Protein AF-A0A261FN75-F1 (afdb_monomer)

Nearest PDB structures (foldseek):
  2vk7-assembly2_B  TM=4.035E-01  e=9.364E+00  Clostridium perfringens

Foldseek 3Di:
DFDWDDPDPPDDTDTQGAQEFLQRDPDPQRVDQQSGQAAGEDKDWDWDDDPNWIKTWIWDAFPLAPPHTDIFMDTWPWDQDPVVRDIHTDHDQFALCGPVLAAAALFWKDWLVSQSGWAAQSGHYYSPDDPSCVVCVQGKGKDWPDDDDDVVVPDDPIFIWIWRAFAFIKGKHDWHFFDWDDDDPPPDDGQPSDKDWFKFKKAAHPPDQWWWFWWFKALDQVSPHTDWIWTDTHRHRDIDMTTTDDDDPDPPPPPPDDDDDDDDDDDDDDDDDDDDDDDDDDDDDDDDDDDDDPPPPPDPDSVVSNVRITMMMITTHTDHTMMTTMTGIRNDD

Structure (mmCIF, N/CA/C/O backbone):
data_AF-A0A261FN75-F1
#
_entry.id   AF-A0A261FN75-F1
#
loop_
_atom_site.group_PDB
_atom_site.id
_atom_site.type_symbol
_atom_site.label_atom_id
_atom_site.label_alt_id
_atom_site.label_comp_id
_atom_site.label_asym_id
_atom_site.label_entity_id
_atom_site.label_seq_id
_atom_site.pdbx_PDB_ins_code
_atom_site.Cartn_x
_atom_site.Cartn_y
_atom_site.Cartn_z
_atom_site.occupancy
_atom_site.B_iso_or_equiv
_atom_site.auth_seq_id
_atom_site.auth_comp_id
_atom_site.auth_asym_id
_atom_site.auth_atom_id
_atom_site.pdbx_PDB_model_num
ATOM 1 N N . MET A 1 1 ? -2.957 8.672 13.331 1.00 93.75 1 MET A N 1
ATOM 2 C CA . MET A 1 1 ? -4.307 8.996 13.848 1.00 93.75 1 MET A CA 1
ATOM 3 C C . MET A 1 1 ? -4.493 8.294 15.180 1.00 93.75 1 MET A C 1
ATOM 5 O O . MET A 1 1 ? -4.241 7.097 15.251 1.00 93.75 1 MET A O 1
ATOM 9 N N . CYS A 1 2 ? -4.895 9.022 16.220 1.00 95.69 2 CYS A N 1
ATOM 10 C CA . CYS A 1 2 ? -5.024 8.510 17.588 1.00 95.69 2 CYS A CA 1
ATOM 11 C C . CYS A 1 2 ? -6.446 8.721 18.115 1.00 95.69 2 CYS A C 1
ATOM 13 O O . CYS A 1 2 ? -7.212 9.468 17.506 1.00 95.69 2 CYS A O 1
ATOM 15 N N . TYR A 1 3 ? -6.777 8.096 19.244 1.00 95.94 3 TYR A N 1
ATOM 16 C CA . TYR A 1 3 ? -8.062 8.279 19.915 1.00 95.94 3 TYR A CA 1
ATOM 17 C C . TYR A 1 3 ? -7.899 8.639 21.392 1.00 95.94 3 TYR A C 1
ATOM 19 O O . TYR A 1 3 ? -6.871 8.371 22.021 1.00 95.94 3 TYR A O 1
ATOM 27 N N . ALA A 1 4 ? -8.941 9.260 21.931 1.00 95.50 4 ALA A N 1
ATOM 28 C CA . ALA A 1 4 ? -9.114 9.514 23.348 1.00 95.50 4 ALA A CA 1
ATOM 29 C C . ALA A 1 4 ? -10.566 9.220 23.734 1.00 95.50 4 ALA A C 1
ATOM 31 O O . ALA A 1 4 ? -11.465 9.311 22.897 1.00 95.50 4 ALA A O 1
ATOM 32 N N . VAL A 1 5 ? -10.776 8.859 24.993 1.00 95.19 5 VAL A N 1
ATOM 33 C CA . VAL A 1 5 ? -12.068 8.447 25.554 1.00 95.19 5 VAL A CA 1
ATOM 34 C C . VAL A 1 5 ? -12.477 9.401 26.671 1.00 95.19 5 VAL A C 1
ATOM 36 O O . VAL A 1 5 ? -11.620 9.913 27.392 1.00 95.19 5 VAL A O 1
ATOM 39 N N . SER A 1 6 ? -13.775 9.677 26.770 1.00 94.81 6 SER A N 1
ATOM 40 C CA . SER A 1 6 ? -14.387 10.468 27.838 1.00 94.81 6 SER A CA 1
ATOM 41 C C . SER A 1 6 ? -15.865 10.102 27.971 1.00 94.81 6 SER A C 1
ATOM 43 O O . SER A 1 6 ? -16.511 9.747 26.983 1.00 94.81 6 SER A O 1
ATOM 45 N N . ASP A 1 7 ? -16.403 10.226 29.181 1.00 94.00 7 ASP A N 1
ATOM 46 C CA . ASP A 1 7 ? -17.838 10.178 29.474 1.00 94.00 7 ASP A CA 1
ATOM 47 C C . ASP A 1 7 ? -18.551 11.501 29.120 1.00 94.00 7 ASP A C 1
ATOM 49 O O . ASP A 1 7 ? -19.783 11.567 29.083 1.00 94.00 7 ASP A O 1
ATOM 53 N N . ARG A 1 8 ? -17.784 12.562 28.832 1.00 95.81 8 ARG A N 1
ATOM 54 C CA . ARG A 1 8 ? -18.266 13.888 28.429 1.00 95.81 8 ARG A CA 1
ATOM 55 C C . ARG A 1 8 ? -17.768 14.265 27.029 1.00 95.81 8 ARG A C 1
ATOM 57 O O . ARG A 1 8 ? -16.605 14.053 26.702 1.00 95.81 8 ARG A O 1
ATOM 64 N N . PRO A 1 9 ? -18.595 14.926 26.201 1.00 95.69 9 PRO A N 1
ATOM 65 C CA . PRO A 1 9 ? -18.214 15.276 24.831 1.00 95.69 9 PRO A CA 1
ATOM 66 C C . PRO A 1 9 ? -17.178 16.412 24.722 1.00 95.69 9 PRO A C 1
ATOM 68 O O . PRO A 1 9 ? -16.681 16.662 23.626 1.00 95.69 9 PRO A O 1
ATOM 71 N N . THR A 1 10 ? -16.873 17.133 25.807 1.00 97.50 10 THR A N 1
ATOM 72 C CA . THR A 1 10 ? -16.088 18.385 25.760 1.00 97.50 10 THR A CA 1
ATOM 73 C C . THR A 1 10 ? -14.919 18.454 26.740 1.00 97.50 10 THR A C 1
ATOM 75 O O . THR A 1 10 ? -14.150 19.408 26.683 1.00 97.50 10 THR A O 1
ATOM 78 N N . GLU A 1 11 ? -14.759 17.485 27.638 1.00 97.44 11 GLU A N 1
ATOM 79 C CA . GLU A 1 11 ? -13.730 17.507 28.685 1.00 97.44 11 GLU A CA 1
ATOM 80 C C . GLU A 1 11 ? -13.374 16.091 29.148 1.00 97.44 11 GLU A C 1
ATOM 82 O O . GLU A 1 11 ? -13.984 15.129 28.694 1.00 97.44 11 GLU A O 1
ATOM 87 N N . GLY A 1 12 ? -12.377 15.951 30.026 1.00 96.38 12 GLY A N 1
ATOM 88 C CA . GLY A 1 12 ? -12.060 14.668 30.670 1.00 96.38 12 GLY A CA 1
ATOM 89 C C . GLY A 1 12 ? -11.379 13.624 29.778 1.00 96.38 12 GLY A C 1
ATOM 90 O O . GLY A 1 12 ? -11.276 12.465 30.167 1.00 96.38 12 GLY A O 1
ATOM 91 N N . PHE A 1 13 ? -10.896 14.010 28.594 1.00 97.06 13 PHE A N 1
ATOM 92 C CA . PHE A 1 13 ? -10.315 13.070 27.638 1.00 97.06 13 PHE A CA 1
ATOM 93 C C . PHE A 1 13 ? -9.053 12.382 28.158 1.00 97.06 13 PHE A C 1
ATOM 95 O O . PHE A 1 13 ? -8.074 13.024 28.545 1.00 97.06 13 PHE A O 1
ATOM 102 N N . ARG A 1 14 ? -9.050 11.054 28.060 1.00 95.81 14 ARG A N 1
ATOM 103 C CA . ARG A 1 14 ? -7.902 10.193 28.337 1.00 95.81 14 ARG A CA 1
ATOM 104 C C . ARG A 1 14 ? -7.385 9.591 27.039 1.00 95.81 14 ARG A C 1
ATOM 106 O O . ARG A 1 14 ? -8.160 9.034 26.267 1.00 95.81 14 ARG A O 1
ATOM 113 N N . TYR A 1 15 ? -6.080 9.695 26.797 1.00 96.38 15 TYR A N 1
ATOM 114 C CA . TYR A 1 15 ? -5.453 9.112 25.609 1.00 96.38 15 TYR A CA 1
ATOM 115 C C . TYR A 1 15 ? -5.648 7.591 25.581 1.00 96.38 15 TYR A C 1
ATOM 117 O O . TYR A 1 15 ? -5.329 6.910 26.555 1.00 96.38 15 TYR A O 1
ATOM 125 N N . GLY A 1 16 ? -6.176 7.076 24.471 1.00 94.50 16 GLY A N 1
ATOM 126 C CA . GLY A 1 16 ? -6.460 5.654 24.284 1.00 94.50 16 GLY A CA 1
ATOM 127 C C . GLY A 1 16 ? -5.418 4.919 23.443 1.00 94.50 16 GLY A C 1
ATOM 128 O O . GLY A 1 16 ? -5.315 3.699 23.529 1.00 94.50 16 GLY A O 1
ATOM 129 N N . GLY A 1 17 ? -4.626 5.642 22.649 1.00 95.69 17 GLY A N 1
ATOM 130 C CA . GLY A 1 17 ? -3.615 5.050 21.778 1.00 95.69 17 GLY A CA 1
ATOM 131 C C . GLY A 1 17 ? -3.715 5.506 20.328 1.00 95.69 17 GLY A C 1
ATOM 132 O O . GLY A 1 17 ? -4.503 6.382 19.959 1.00 95.69 17 GLY A O 1
ATOM 133 N N . THR A 1 18 ? -2.888 4.885 19.496 1.00 96.81 18 THR A N 1
ATOM 134 C CA . THR A 1 18 ? -2.891 5.066 18.044 1.00 96.81 18 THR A CA 1
ATOM 135 C C . THR A 1 18 ? -3.913 4.119 17.424 1.00 96.81 18 THR A C 1
ATOM 137 O O . THR A 1 18 ? -3.908 2.935 17.728 1.00 96.81 18 THR A O 1
ATOM 140 N N . LEU A 1 19 ? -4.768 4.628 16.536 1.00 96.94 19 LEU A N 1
ATOM 141 C CA . LEU A 1 19 ? -5.662 3.795 15.726 1.00 96.94 19 LEU A CA 1
ATOM 142 C C . LEU A 1 19 ? -4.938 3.270 14.484 1.00 96.94 19 LEU A C 1
ATOM 144 O O . LEU A 1 19 ? -4.979 2.083 14.196 1.00 96.94 19 LEU A O 1
ATOM 148 N N . VAL A 1 20 ? -4.259 4.162 13.756 1.00 96.94 20 VAL A N 1
ATOM 149 C CA . VAL A 1 20 ? -3.515 3.828 12.532 1.00 96.94 20 VAL A CA 1
ATOM 150 C C . VAL A 1 20 ? -2.371 4.817 12.305 1.00 96.94 20 VAL A C 1
ATOM 152 O O . VAL A 1 20 ? -2.501 6.022 12.574 1.00 96.94 20 VAL A O 1
ATOM 155 N N . SER A 1 21 ? -1.263 4.314 11.770 1.00 96.75 21 SER A N 1
ATOM 156 C CA . SER A 1 21 ? -0.118 5.084 11.281 1.00 96.75 21 SER A CA 1
ATOM 157 C C . SER A 1 21 ? 0.168 4.654 9.844 1.00 96.75 21 SER A C 1
ATOM 159 O O . SER A 1 21 ? 0.321 3.466 9.607 1.00 96.75 21 SER A O 1
ATOM 161 N N . ILE A 1 22 ? 0.245 5.585 8.880 1.00 95.44 22 ILE A N 1
ATOM 162 C CA . ILE A 1 22 ? 0.447 5.236 7.451 1.00 95.44 22 ILE A CA 1
ATOM 163 C C . ILE A 1 22 ? 1.690 4.361 7.253 1.00 95.44 22 ILE A C 1
ATOM 165 O O . ILE A 1 22 ? 1.681 3.464 6.420 1.00 95.44 22 ILE A O 1
ATOM 169 N N . GLY A 1 23 ? 2.759 4.651 7.995 1.00 96.69 23 GLY A N 1
ATOM 170 C CA . GLY A 1 23 ? 4.016 3.913 7.919 1.00 96.69 23 GLY A CA 1
ATOM 171 C C . GLY A 1 23 ? 4.118 2.747 8.900 1.00 96.69 23 GLY A C 1
ATOM 172 O O . GLY A 1 23 ? 5.237 2.316 9.150 1.00 96.69 23 GLY A O 1
ATOM 173 N N . ASP A 1 24 ? 3.010 2.324 9.519 1.00 97.62 24 ASP A N 1
ATOM 174 C CA . ASP A 1 24 ? 2.958 1.325 10.599 1.00 97.62 24 ASP A CA 1
ATOM 175 C C . ASP A 1 24 ? 3.813 1.671 11.839 1.00 97.62 24 ASP A C 1
ATOM 177 O O . ASP A 1 24 ? 4.007 0.845 12.725 1.00 97.62 24 ASP A O 1
ATOM 181 N N . VAL A 1 25 ? 4.273 2.924 11.966 1.00 97.31 25 VAL A N 1
ATOM 182 C CA . VAL A 1 25 ? 5.112 3.379 13.089 1.00 97.31 25 VAL A CA 1
ATOM 183 C C . VAL A 1 25 ? 4.425 3.103 14.428 1.00 97.31 25 VAL A C 1
ATOM 185 O O . VAL A 1 25 ? 3.271 3.496 14.620 1.00 97.31 25 VAL A O 1
ATOM 188 N N . GLY A 1 26 ? 5.148 2.453 15.340 1.00 96.19 26 GLY A N 1
ATOM 189 C CA . GLY A 1 26 ? 4.654 1.984 16.637 1.00 96.19 26 GLY A CA 1
ATOM 190 C C . GLY A 1 26 ? 4.277 0.499 16.663 1.00 96.19 26 GLY A C 1
ATOM 191 O O . GLY A 1 26 ? 4.134 -0.061 17.748 1.00 96.19 26 GLY A O 1
ATOM 192 N N . LEU A 1 27 ? 4.160 -0.153 15.502 1.00 96.88 27 LEU A N 1
ATOM 193 C CA . LEU A 1 27 ? 4.013 -1.606 15.406 1.00 96.88 27 LEU A CA 1
ATOM 194 C C . LEU A 1 27 ? 5.379 -2.307 15.411 1.00 96.88 27 LEU A C 1
ATOM 196 O O . LEU A 1 27 ? 6.431 -1.688 15.227 1.00 96.88 27 LEU A O 1
ATOM 200 N N . ASN A 1 28 ? 5.361 -3.623 15.628 1.00 94.69 28 ASN A N 1
ATOM 201 C CA . ASN A 1 28 ? 6.571 -4.440 15.616 1.00 94.69 28 ASN A CA 1
ATOM 202 C C . ASN A 1 28 ? 7.311 -4.309 14.271 1.00 94.69 28 ASN A C 1
ATOM 204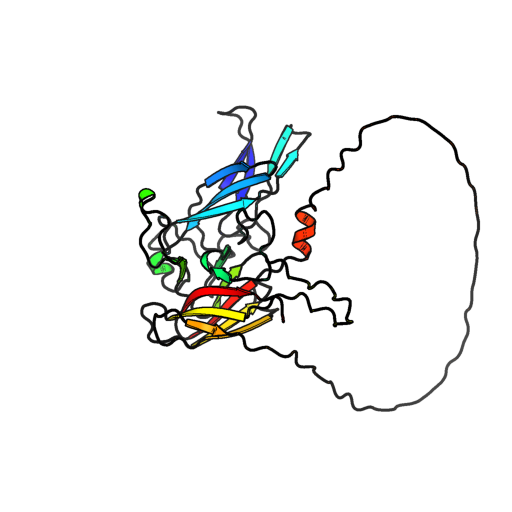 O O . ASN A 1 28 ? 6.684 -4.348 13.217 1.00 94.69 28 ASN A O 1
ATOM 208 N N . GLY A 1 29 ? 8.634 -4.140 14.309 1.00 93.31 29 GLY A N 1
ATOM 209 C CA . GLY A 1 29 ? 9.455 -3.873 13.119 1.00 93.31 29 GLY A CA 1
ATOM 210 C C . GLY A 1 29 ? 9.450 -2.415 12.631 1.00 93.31 29 GLY A C 1
ATOM 211 O O . GLY A 1 29 ? 10.253 -2.071 11.769 1.00 93.31 29 GLY A O 1
ATOM 212 N N . HIS A 1 30 ? 8.622 -1.541 13.215 1.00 96.75 30 HIS A N 1
ATOM 213 C CA . HIS A 1 30 ? 8.465 -0.140 12.806 1.00 96.75 30 HIS A CA 1
ATOM 214 C C . HIS A 1 30 ? 8.625 0.831 13.997 1.00 96.75 30 HIS A C 1
ATOM 216 O O . HIS A 1 30 ? 7.689 1.567 14.329 1.00 96.75 30 HIS A O 1
ATOM 222 N N . PRO A 1 31 ? 9.789 0.859 14.679 1.00 95.62 31 PRO A N 1
ATOM 223 C CA . PRO A 1 31 ? 9.979 1.672 15.886 1.00 95.62 31 PRO A CA 1
ATOM 224 C C . PRO A 1 31 ? 9.913 3.186 15.627 1.00 95.62 31 PRO A C 1
ATOM 226 O O . PRO A 1 31 ? 9.567 3.949 16.526 1.00 95.62 31 PRO A O 1
ATOM 229 N N . ASP A 1 32 ? 10.234 3.628 14.409 1.00 96.06 32 ASP A N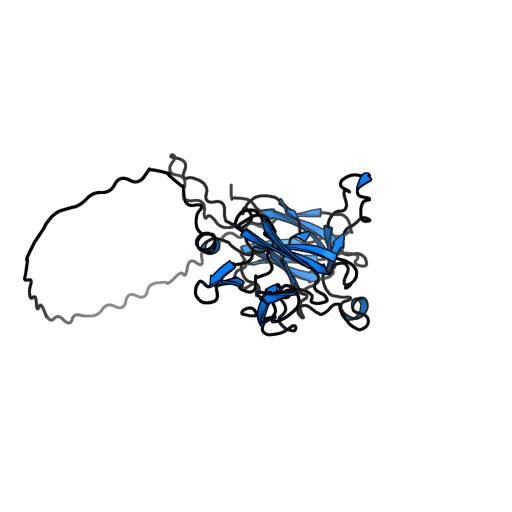 1
ATOM 230 C CA . ASP A 1 32 ? 10.258 5.035 14.012 1.00 96.06 32 ASP A CA 1
ATOM 231 C C . ASP A 1 32 ? 10.043 5.207 12.494 1.00 96.06 32 ASP A C 1
ATOM 233 O O . ASP A 1 32 ? 9.899 4.240 11.743 1.00 96.06 32 ASP A O 1
ATOM 237 N N . GLU A 1 33 ? 10.029 6.458 12.023 1.00 94.88 33 GLU A N 1
ATOM 238 C CA . GLU A 1 33 ? 9.806 6.782 10.607 1.00 94.88 33 GLU A CA 1
ATOM 239 C C . GLU A 1 33 ? 10.930 6.320 9.666 1.00 94.88 33 GLU A C 1
ATOM 241 O O . GLU A 1 33 ? 10.697 6.230 8.462 1.00 94.88 33 GLU A O 1
ATOM 246 N N . THR A 1 34 ? 12.129 6.011 10.172 1.00 94.62 34 THR A N 1
ATOM 247 C CA . THR A 1 34 ? 13.217 5.471 9.334 1.00 94.62 34 THR A CA 1
ATOM 248 C C . THR A 1 34 ? 12.985 4.005 8.968 1.00 94.62 34 THR A C 1
ATOM 250 O O . THR A 1 34 ? 13.508 3.532 7.962 1.00 94.62 34 THR A O 1
ATOM 253 N N . HIS A 1 35 ? 12.116 3.329 9.724 1.00 96.12 35 HIS A N 1
ATOM 254 C CA . HIS A 1 35 ? 11.674 1.956 9.498 1.00 96.12 35 HIS A CA 1
ATOM 255 C C . HIS A 1 35 ? 10.251 1.890 8.926 1.00 96.12 35 HIS A C 1
ATOM 257 O O . HIS A 1 35 ? 9.633 0.831 8.938 1.00 96.12 35 HIS A O 1
ATOM 263 N N . ALA A 1 36 ? 9.694 3.007 8.451 1.00 97.38 36 ALA A N 1
ATOM 264 C CA . ALA A 1 36 ? 8.307 3.058 8.004 1.00 97.38 36 ALA A CA 1
ATOM 265 C C . ALA A 1 36 ? 8.037 2.136 6.799 1.00 97.38 36 ALA A C 1
ATOM 267 O O . ALA A 1 36 ? 8.763 2.157 5.803 1.00 97.38 36 ALA A O 1
ATOM 268 N N . ALA A 1 37 ? 6.926 1.395 6.855 1.00 97.25 37 ALA A N 1
ATOM 269 C CA . ALA A 1 37 ? 6.478 0.512 5.771 1.00 97.25 37 ALA A CA 1
ATOM 270 C C . ALA A 1 37 ? 5.874 1.273 4.570 1.00 97.25 37 ALA A C 1
ATOM 272 O O . ALA A 1 37 ? 5.594 0.681 3.525 1.00 97.25 37 ALA A O 1
ATOM 273 N N . ASN A 1 38 ? 5.658 2.584 4.704 1.00 97.44 38 ASN A N 1
ATOM 274 C CA . ASN A 1 38 ? 5.101 3.450 3.670 1.00 97.44 38 ASN A CA 1
ATOM 275 C C . ASN A 1 38 ? 5.548 4.908 3.878 1.00 97.44 38 ASN A C 1
ATOM 277 O O . ASN A 1 38 ? 6.031 5.277 4.950 1.00 97.44 38 ASN A O 1
ATOM 281 N N . TYR A 1 39 ? 5.378 5.753 2.861 1.00 97.06 39 TYR A N 1
ATOM 282 C CA . TYR A 1 39 ? 5.712 7.176 2.945 1.00 97.06 39 TYR A CA 1
ATOM 283 C C . TYR A 1 39 ? 4.821 7.875 3.967 1.00 97.06 39 TYR A C 1
ATOM 285 O O . TYR A 1 39 ? 3.597 7.828 3.876 1.00 97.06 39 TYR A O 1
ATOM 293 N N . THR A 1 40 ? 5.448 8.530 4.942 1.00 95.56 40 THR A N 1
ATOM 294 C CA . THR A 1 40 ? 4.749 9.191 6.043 1.00 95.56 40 THR A CA 1
ATOM 295 C C . THR A 1 40 ? 4.374 10.626 5.684 1.00 95.56 40 THR A C 1
ATOM 297 O O . THR A 1 40 ? 4.873 11.232 4.732 1.00 95.56 40 THR A O 1
ATOM 300 N N . GLY A 1 41 ? 3.493 11.211 6.482 1.00 93.38 41 GLY A N 1
ATOM 301 C CA . GLY A 1 41 ? 3.088 12.604 6.368 1.00 93.38 41 GLY A CA 1
ATOM 302 C C . GLY A 1 41 ? 1.845 12.854 7.207 1.00 93.38 41 GLY A C 1
ATOM 303 O O . GLY A 1 41 ? 1.540 12.082 8.122 1.00 93.38 41 GLY A O 1
ATOM 304 N N . ASN A 1 42 ? 1.094 13.901 6.877 1.00 92.00 42 ASN A N 1
ATOM 305 C CA . ASN A 1 42 ? -0.190 14.148 7.524 1.00 92.00 42 ASN A CA 1
ATOM 306 C C . ASN A 1 42 ? -1.148 12.939 7.412 1.00 92.00 42 ASN A C 1
ATOM 308 O O . ASN A 1 42 ? -1.272 12.284 6.382 1.00 92.00 42 ASN A O 1
ATOM 312 N N . THR A 1 43 ? -1.852 12.636 8.496 1.00 91.12 43 THR A N 1
ATOM 313 C CA . THR A 1 43 ? -2.973 11.690 8.488 1.00 91.12 43 THR A CA 1
ATOM 314 C C . THR A 1 43 ? -4.220 12.440 8.902 1.00 91.12 43 THR A C 1
ATOM 316 O O . THR A 1 43 ? -4.222 13.109 9.932 1.00 91.12 43 THR A O 1
ATOM 319 N N . HIS A 1 44 ? -5.285 12.312 8.121 1.00 93.25 44 HIS A N 1
ATOM 320 C CA . HIS A 1 44 ? -6.608 12.804 8.476 1.00 93.25 44 HIS A CA 1
ATOM 321 C C . HIS A 1 44 ? -7.633 11.716 8.200 1.00 93.25 44 HIS A C 1
ATOM 323 O O . HIS A 1 44 ? -7.480 10.944 7.250 1.00 93.25 44 HIS A O 1
ATOM 329 N N . GLY A 1 45 ? -8.669 11.662 9.025 1.00 94.31 45 GLY A N 1
ATOM 330 C CA . GLY A 1 45 ? -9.599 10.557 9.012 1.00 94.31 45 GLY A CA 1
ATOM 331 C C . GLY A 1 45 ? -10.672 10.662 10.080 1.00 94.31 45 GLY A C 1
ATOM 332 O O . GLY A 1 45 ? -10.824 11.693 10.732 1.00 94.31 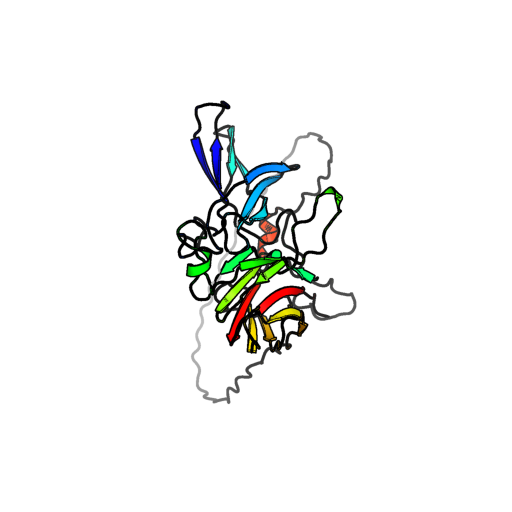45 GLY A O 1
ATOM 333 N N . GLY A 1 46 ? -11.399 9.570 10.243 1.00 95.19 46 GLY A N 1
ATOM 334 C CA . GLY A 1 46 ? -12.404 9.383 11.272 1.00 95.19 46 GLY A CA 1
ATOM 335 C C . GLY A 1 46 ? -12.566 7.906 11.593 1.00 95.19 46 GLY A C 1
ATOM 336 O O . GLY A 1 46 ? -11.943 7.042 10.976 1.00 95.19 46 GLY A O 1
ATOM 337 N N . MET A 1 47 ? -13.417 7.622 12.565 1.00 95.69 47 MET A N 1
ATOM 338 C CA . MET A 1 47 ? -13.770 6.266 12.956 1.00 95.69 47 MET A CA 1
ATOM 339 C C . MET A 1 47 ? -15.278 6.095 12.816 1.00 95.69 47 MET A C 1
ATOM 341 O O . MET A 1 47 ? -16.035 7.003 13.158 1.00 95.69 47 MET A O 1
ATOM 345 N N . LEU A 1 48 ? -15.711 4.944 12.313 1.00 95.69 48 LEU A N 1
ATOM 346 C CA . LEU A 1 48 ? -17.123 4.614 12.162 1.00 95.69 48 LEU A CA 1
ATOM 347 C C . LEU A 1 48 ? -17.353 3.151 12.532 1.00 95.69 48 LEU A C 1
ATOM 349 O O . LEU A 1 48 ? -16.565 2.283 12.160 1.00 95.69 48 LEU A O 1
ATOM 353 N N . ARG A 1 49 ? -18.453 2.876 13.234 1.00 95.12 49 ARG A N 1
ATOM 354 C CA . ARG A 1 49 ? -18.963 1.515 13.404 1.00 95.12 49 ARG A CA 1
ATOM 355 C C . ARG A 1 49 ? -19.888 1.181 12.234 1.00 95.12 49 ARG A C 1
ATOM 357 O O . ARG A 1 49 ? -20.847 1.910 11.991 1.00 95.12 49 ARG A O 1
ATOM 364 N N . ILE A 1 50 ? -19.598 0.096 11.523 1.00 93.81 50 ILE A N 1
ATOM 365 C CA . ILE A 1 50 ? -20.404 -0.426 10.415 1.00 93.81 50 ILE A CA 1
ATOM 366 C C . ILE A 1 50 ? -20.823 -1.845 10.797 1.00 93.81 50 ILE A C 1
ATOM 368 O O . ILE A 1 50 ? -19.983 -2.738 10.898 1.00 93.81 50 ILE A O 1
ATOM 372 N N . GLY A 1 51 ? -22.118 -2.042 11.053 1.00 92.38 51 GLY A N 1
ATOM 373 C CA . GLY A 1 51 ? -22.599 -3.269 11.692 1.00 92.38 51 GLY A CA 1
ATOM 374 C C . GLY A 1 51 ? -21.954 -3.444 13.069 1.00 92.38 51 GLY A C 1
ATOM 375 O O . GLY A 1 51 ? -22.009 -2.540 13.906 1.00 92.38 51 GLY A O 1
ATOM 376 N N . ASP A 1 52 ? -21.297 -4.579 13.285 1.00 91.06 52 ASP A N 1
ATOM 377 C CA . ASP A 1 52 ? -20.622 -4.894 14.549 1.00 91.06 52 ASP A CA 1
ATOM 378 C C . ASP A 1 52 ? -19.119 -4.603 14.554 1.00 91.06 52 ASP A C 1
ATOM 380 O O . ASP A 1 52 ? -18.474 -4.725 15.591 1.00 91.06 52 ASP A O 1
ATOM 384 N N . ALA A 1 53 ? -18.564 -4.153 13.427 1.00 93.81 53 ALA A N 1
ATOM 385 C CA . ALA A 1 53 ? -17.147 -3.842 13.299 1.00 93.81 53 ALA A CA 1
ATOM 386 C C . ALA A 1 53 ? -16.883 -2.331 13.354 1.00 93.81 53 ALA A C 1
ATOM 388 O O . ALA A 1 53 ? -17.653 -1.515 12.839 1.00 93.81 53 ALA A O 1
ATOM 389 N N . PHE A 1 54 ? -15.757 -1.953 13.957 1.00 96.88 54 PHE A N 1
ATOM 390 C CA . PHE A 1 54 ? -15.240 -0.588 13.928 1.00 96.88 54 PHE A CA 1
ATOM 391 C C . PHE A 1 54 ? -14.211 -0.446 12.811 1.00 96.88 54 PHE A C 1
ATOM 393 O O . PHE A 1 54 ? -13.389 -1.333 12.604 1.00 96.88 54 PHE A O 1
ATOM 400 N N . TYR A 1 55 ? -14.230 0.690 12.122 1.00 97.19 55 TYR A N 1
ATOM 401 C CA . TYR A 1 55 ? -13.301 1.002 11.043 1.00 97.19 55 TYR A CA 1
ATOM 402 C C . TYR A 1 55 ? -12.675 2.372 11.255 1.00 97.19 55 TYR A C 1
ATOM 404 O O . TYR A 1 55 ? -13.369 3.344 11.563 1.00 97.19 55 TYR A O 1
ATOM 412 N N . ALA A 1 56 ? -11.370 2.459 11.023 1.00 97.44 56 ALA A N 1
ATOM 413 C CA . ALA A 1 56 ? -10.673 3.717 10.823 1.00 97.44 56 ALA A CA 1
ATOM 414 C C . ALA A 1 56 ? -10.681 4.054 9.332 1.00 97.44 56 ALA A C 1
ATOM 416 O O . ALA A 1 56 ? -10.141 3.306 8.528 1.00 97.44 56 ALA A O 1
ATOM 417 N N . PHE A 1 57 ? -11.242 5.203 8.971 1.00 97.81 57 PHE A N 1
ATOM 418 C CA . PHE A 1 57 ? -11.153 5.788 7.636 1.00 97.81 57 PHE A CA 1
ATOM 419 C C . PHE A 1 57 ? -10.094 6.870 7.653 1.00 97.81 57 PHE A C 1
ATOM 421 O O . PHE A 1 57 ? -10.116 7.735 8.521 1.00 97.81 57 PHE A O 1
ATOM 428 N N . TYR A 1 58 ? -9.174 6.857 6.703 1.00 97.00 58 TYR A N 1
ATOM 429 C CA . TYR A 1 58 ? -8.096 7.837 6.634 1.00 97.00 58 TYR A CA 1
ATOM 430 C C . TYR A 1 58 ? -7.640 8.007 5.191 1.00 97.00 58 TYR A C 1
ATOM 432 O O . TYR A 1 58 ? -8.248 7.484 4.258 1.00 97.00 58 TYR A O 1
ATOM 440 N N . HIS A 1 59 ? -6.571 8.764 4.985 1.00 96.19 59 HIS A N 1
ATOM 441 C CA . HIS A 1 59 ? -5.916 8.831 3.691 1.00 96.19 59 HIS A CA 1
ATOM 442 C C . HIS A 1 59 ? -4.426 8.540 3.799 1.00 96.19 59 HIS A C 1
ATOM 444 O O . HIS A 1 59 ? -3.797 8.835 4.815 1.00 96.19 59 HIS A O 1
ATOM 450 N N . ARG A 1 60 ? -3.849 8.079 2.692 1.00 95.19 60 ARG A N 1
ATOM 451 C CA . ARG A 1 60 ? -2.404 8.117 2.443 1.00 95.19 60 ARG A CA 1
ATOM 452 C C . ARG A 1 60 ? -2.072 9.104 1.333 1.00 95.19 60 ARG A C 1
ATOM 454 O O . ARG A 1 60 ? -2.954 9.492 0.563 1.00 95.19 60 ARG A O 1
ATOM 461 N N . GLN A 1 61 ? -0.819 9.528 1.259 1.00 94.38 61 GLN A N 1
ATOM 462 C CA . GLN A 1 61 ? -0.371 10.489 0.258 1.00 94.38 61 GLN A CA 1
ATOM 463 C C . GLN A 1 61 ? -0.138 9.832 -1.107 1.00 94.38 61 GLN A C 1
ATOM 465 O O . GLN A 1 61 ? 0.362 8.713 -1.217 1.00 94.38 61 GLN A O 1
ATOM 470 N N . THR A 1 62 ? -0.447 10.578 -2.160 1.00 94.62 62 THR A N 1
ATOM 471 C CA . THR A 1 62 ? -0.149 10.246 -3.556 1.00 94.62 62 THR A CA 1
ATOM 472 C C . THR A 1 62 ? 0.665 11.380 -4.184 1.00 94.62 62 THR A C 1
ATOM 474 O O . THR A 1 62 ? 0.872 12.432 -3.580 1.00 94.62 62 THR A O 1
ATOM 477 N N . ASN A 1 63 ? 1.205 11.178 -5.387 1.00 94.25 63 ASN A N 1
ATOM 478 C CA . ASN A 1 63 ? 1.952 12.196 -6.142 1.00 94.25 63 ASN A CA 1
ATOM 479 C C . ASN A 1 63 ? 3.131 12.846 -5.385 1.00 94.25 63 ASN A C 1
ATOM 481 O O . ASN A 1 63 ? 3.530 13.967 -5.705 1.00 94.25 63 ASN A O 1
ATOM 485 N N . ARG A 1 64 ? 3.704 12.149 -4.391 1.00 93.69 64 ARG A N 1
ATOM 486 C CA . ARG A 1 64 ? 4.772 12.658 -3.506 1.00 93.69 64 ARG A CA 1
ATOM 487 C C . ARG A 1 64 ? 4.431 13.993 -2.841 1.00 93.69 64 ARG A C 1
ATOM 489 O O . ARG A 1 64 ? 5.280 14.881 -2.738 1.00 93.69 64 ARG A O 1
ATOM 496 N N . SER A 1 65 ? 3.175 14.144 -2.434 1.00 91.94 65 SER A N 1
ATOM 497 C CA . SER A 1 65 ? 2.634 15.391 -1.908 1.00 91.94 65 SER A CA 1
ATOM 498 C C . SER A 1 65 ? 1.662 15.126 -0.766 1.00 91.94 65 SER A C 1
ATOM 500 O O . SER A 1 65 ? 0.781 14.281 -0.885 1.00 91.94 65 SER A O 1
ATOM 502 N N . SER A 1 66 ? 1.741 15.923 0.300 1.00 90.69 66 SER A N 1
ATOM 503 C CA . SER A 1 66 ? 0.753 15.913 1.391 1.00 90.69 66 SER A CA 1
ATOM 504 C C . SER A 1 66 ? -0.615 16.491 0.986 1.00 90.69 66 SER A C 1
ATOM 506 O O . SER A 1 66 ? -1.554 16.473 1.782 1.00 90.69 66 SER A O 1
ATOM 508 N N . TYR A 1 67 ? -0.741 17.005 -0.246 1.00 90.31 67 TYR A N 1
ATOM 509 C CA . TYR A 1 67 ? -1.965 17.608 -0.790 1.00 90.31 67 TYR A CA 1
ATOM 510 C C . TYR A 1 67 ? -2.681 16.733 -1.828 1.00 90.31 67 TYR A C 1
ATOM 512 O O . TYR A 1 67 ? -3.780 17.079 -2.253 1.00 90.31 67 TYR A O 1
ATOM 520 N N . ALA A 1 68 ? -2.099 15.596 -2.216 1.00 91.38 68 ALA A N 1
ATOM 521 C CA . ALA A 1 68 ? -2.734 14.601 -3.078 1.00 91.38 68 ALA A CA 1
ATOM 522 C C . ALA A 1 68 ? -2.890 13.299 -2.291 1.00 91.38 68 ALA A C 1
ATOM 524 O O . ALA A 1 68 ? -1.976 12.895 -1.572 1.00 91.38 68 ALA A O 1
ATOM 525 N N . ARG A 1 69 ? -4.082 12.699 -2.322 1.00 92.62 69 ARG A N 1
ATOM 526 C CA . ARG A 1 69 ? -4.485 11.706 -1.320 1.00 92.62 69 ARG A CA 1
ATOM 527 C C . ARG A 1 69 ? -5.336 10.598 -1.919 1.00 92.62 69 ARG A C 1
ATOM 529 O O . ARG A 1 69 ? -6.073 10.828 -2.870 1.00 92.62 69 ARG A O 1
ATOM 536 N N . GLN A 1 70 ? -5.252 9.420 -1.315 1.00 93.62 70 GLN A N 1
ATOM 537 C CA . GLN A 1 70 ? -6.111 8.274 -1.597 1.00 93.62 70 GLN A CA 1
ATOM 538 C C . GLN A 1 70 ? -6.761 7.817 -0.294 1.00 93.62 70 GLN A C 1
ATOM 540 O O . GLN A 1 70 ? -6.065 7.650 0.710 1.00 93.62 70 GLN A O 1
ATOM 545 N N . ALA A 1 71 ? -8.083 7.637 -0.310 1.00 94.56 71 ALA A N 1
ATOM 546 C CA . ALA A 1 71 ? -8.824 7.129 0.838 1.00 94.56 71 ALA A CA 1
ATOM 547 C C . ALA A 1 71 ? -8.425 5.677 1.137 1.00 94.56 71 ALA A C 1
ATOM 549 O O . ALA A 1 71 ? -8.209 4.882 0.224 1.00 94.56 71 ALA A O 1
ATOM 550 N N . CYS A 1 72 ? -8.310 5.360 2.419 1.00 97.00 72 CYS A N 1
ATOM 551 C CA . CYS A 1 72 ? -7.982 4.047 2.959 1.00 97.00 72 CYS A CA 1
ATOM 552 C C . CYS A 1 72 ? -8.932 3.751 4.124 1.00 97.00 72 CYS A C 1
ATOM 554 O O . CYS A 1 72 ? -9.499 4.674 4.722 1.00 97.00 72 CYS A O 1
ATOM 556 N N . ALA A 1 73 ? -9.086 2.474 4.454 1.00 96.75 73 ALA A N 1
ATOM 557 C CA . ALA A 1 73 ? -9.818 2.056 5.635 1.00 96.75 73 ALA A CA 1
ATOM 558 C C . ALA A 1 73 ? -9.166 0.813 6.233 1.00 96.75 73 ALA A C 1
ATOM 560 O O . ALA A 1 73 ? -8.735 -0.044 5.476 1.00 96.75 73 ALA A O 1
ATOM 561 N N . GLU A 1 74 ? -9.139 0.703 7.556 1.00 96.81 74 GLU A N 1
ATOM 562 C CA . GLU A 1 74 ? -8.760 -0.533 8.244 1.00 96.81 74 GLU A CA 1
ATOM 563 C C . GLU A 1 74 ? -9.833 -0.891 9.264 1.00 96.81 74 GLU A C 1
ATOM 565 O O . GLU A 1 74 ? -10.359 -0.014 9.960 1.00 96.81 74 GLU A O 1
ATOM 570 N N . GLN A 1 75 ? -10.155 -2.179 9.354 1.00 95.69 75 GLN A N 1
ATOM 571 C CA . GLN A 1 75 ? -10.951 -2.691 10.461 1.00 95.69 75 GLN A CA 1
ATOM 572 C C . GLN A 1 75 ? -10.115 -2.628 11.740 1.00 95.69 75 GLN A C 1
ATOM 574 O O . GLN A 1 75 ? -8.990 -3.122 11.776 1.00 95.69 75 GLN A O 1
ATOM 579 N N . LEU A 1 76 ? -10.679 -2.031 12.783 1.00 95.88 76 LEU A N 1
ATOM 580 C CA . LEU A 1 76 ? -10.043 -1.919 14.085 1.00 95.88 76 LEU A CA 1
ATOM 581 C C . LEU A 1 76 ? -10.263 -3.196 14.892 1.00 95.88 76 LEU A C 1
ATOM 583 O O . LEU A 1 76 ? -11.385 -3.702 14.979 1.00 95.88 76 LEU A O 1
ATOM 587 N N . ASP A 1 77 ? -9.198 -3.667 15.534 1.00 94.81 77 ASP A N 1
ATOM 588 C CA . ASP A 1 77 ? -9.301 -4.645 16.611 1.00 94.81 77 ASP A CA 1
ATOM 589 C C . ASP A 1 77 ? -9.834 -3.934 17.860 1.00 94.81 77 ASP A C 1
ATOM 591 O O . ASP A 1 77 ? -9.144 -3.108 18.471 1.00 94.81 77 ASP A O 1
ATOM 595 N N . ALA A 1 78 ? -11.106 -4.192 18.157 1.00 95.00 78 ALA A N 1
ATOM 596 C CA . ALA A 1 78 ? -11.874 -3.520 19.188 1.00 95.00 78 ALA A CA 1
ATOM 597 C C . ALA A 1 78 ? -12.277 -4.514 20.280 1.00 95.00 78 ALA A C 1
ATOM 599 O O . ALA A 1 78 ? -12.913 -5.530 20.008 1.00 95.00 78 ALA A O 1
ATOM 600 N N . SER A 1 79 ? -11.982 -4.173 21.530 1.00 94.94 79 SER A N 1
ATOM 601 C CA . SER A 1 79 ? -12.454 -4.901 22.710 1.00 94.94 79 SER A CA 1
ATOM 602 C C . SER A 1 79 ? -13.149 -3.946 23.672 1.00 94.94 79 SER A C 1
ATOM 604 O O . SER A 1 79 ? -12.806 -2.767 23.749 1.00 94.94 79 SER A O 1
ATOM 606 N N . PHE A 1 80 ? -14.155 -4.433 24.393 1.00 94.69 80 PHE A N 1
ATOM 607 C CA . PHE A 1 80 ? -14.827 -3.640 25.416 1.00 94.69 80 PHE A CA 1
ATOM 608 C C . PHE A 1 80 ? -14.226 -3.951 26.789 1.00 94.69 80 PHE A C 1
ATOM 610 O O . PHE A 1 80 ? -14.295 -5.085 27.261 1.00 94.69 80 PHE A O 1
ATOM 617 N N . ASP A 1 81 ? -13.631 -2.946 27.427 1.00 94.00 81 ASP A N 1
ATOM 618 C CA . ASP A 1 81 ? -13.123 -3.027 28.794 1.00 94.00 81 ASP A CA 1
ATOM 619 C C . ASP A 1 81 ? -14.303 -2.880 29.757 1.00 94.00 81 ASP A C 1
ATOM 621 O O . ASP A 1 81 ? -14.780 -1.777 30.020 1.00 94.00 81 ASP A O 1
ATOM 625 N N . THR A 1 82 ? -14.797 -4.003 30.280 1.00 94.56 82 THR A N 1
ATOM 626 C CA . THR A 1 82 ? -15.960 -4.028 31.179 1.00 94.56 82 THR A CA 1
ATOM 627 C C . THR A 1 82 ? -15.697 -3.355 32.524 1.00 94.56 82 THR A C 1
ATOM 629 O O . THR A 1 82 ? -16.651 -2.966 33.191 1.00 94.56 82 THR A O 1
ATOM 632 N N . THR A 1 83 ? -14.432 -3.216 32.937 1.00 93.50 83 THR A N 1
ATOM 633 C CA . THR A 1 83 ? -14.074 -2.574 34.212 1.00 93.50 83 THR A CA 1
ATOM 634 C C . THR A 1 83 ? -14.124 -1.059 34.078 1.00 93.50 83 THR A C 1
ATOM 636 O O . THR A 1 83 ? -14.656 -0.374 34.948 1.00 93.50 83 THR A O 1
ATOM 639 N N . ALA A 1 84 ? -13.588 -0.535 32.976 1.00 88.75 84 ALA A N 1
ATOM 640 C CA . ALA A 1 84 ? -13.610 0.894 32.685 1.00 88.75 84 ALA A CA 1
ATOM 641 C C . ALA A 1 84 ? -14.893 1.352 31.962 1.00 88.75 84 ALA A C 1
ATOM 643 O O . ALA A 1 84 ? -15.148 2.550 31.881 1.00 88.75 84 ALA A O 1
ATOM 644 N N . GLY A 1 85 ? -15.702 0.421 31.447 1.00 93.19 85 GLY A N 1
ATOM 645 C CA . GLY A 1 85 ? -16.916 0.720 30.687 1.00 93.19 85 GLY A CA 1
ATOM 646 C C . GLY A 1 85 ? -16.638 1.377 29.332 1.00 93.19 85 GLY A C 1
ATOM 647 O O . GLY A 1 85 ? -17.459 2.161 28.857 1.00 93.19 85 GLY A O 1
ATOM 648 N N . GLU A 1 86 ? -15.487 1.097 28.712 1.00 93.12 86 GLU A N 1
ATOM 649 C CA . GLU A 1 86 ? -15.031 1.792 27.503 1.00 93.12 86 GLU A CA 1
ATOM 650 C C . GLU A 1 86 ? -14.462 0.851 26.436 1.00 93.12 86 GLU A C 1
ATOM 652 O O . GLU A 1 86 ? -13.899 -0.202 26.726 1.00 93.12 86 GLU A O 1
ATOM 657 N N . TRP A 1 87 ? -14.592 1.248 25.169 1.00 94.38 87 TRP A N 1
ATOM 658 C CA . TRP A 1 87 ? -13.946 0.543 24.064 1.00 94.38 87 TRP A CA 1
ATOM 659 C C . TRP A 1 87 ? -12.438 0.812 24.052 1.00 94.38 87 TRP A C 1
ATOM 661 O O . TRP A 1 87 ? -11.981 1.946 24.222 1.00 94.38 87 TRP A O 1
ATOM 671 N N . ARG A 1 88 ? -11.671 -0.244 23.794 1.00 96.12 88 ARG A N 1
ATOM 672 C CA . ARG A 1 88 ? -10.234 -0.234 23.544 1.00 96.12 88 ARG A CA 1
ATOM 673 C C . ARG A 1 88 ? -9.978 -0.656 22.113 1.00 96.12 88 ARG A C 1
ATOM 675 O O . ARG A 1 88 ? -10.565 -1.625 21.639 1.00 96.12 88 ARG A O 1
ATOM 682 N N . PHE A 1 89 ? -9.063 0.048 21.467 1.00 97.06 89 PHE A N 1
ATOM 683 C CA . PHE A 1 89 ? -8.647 -0.236 20.104 1.00 97.06 89 PHE A CA 1
ATOM 684 C C . PHE A 1 89 ? -7.141 -0.463 20.070 1.00 97.06 89 PHE A C 1
ATOM 686 O O . PHE A 1 89 ? -6.381 0.390 20.543 1.00 97.06 89 PHE A O 1
ATOM 693 N N . ALA A 1 90 ? -6.717 -1.594 19.510 1.00 96.69 90 ALA A N 1
ATOM 694 C CA . ALA A 1 90 ? -5.316 -1.797 19.173 1.00 96.69 90 ALA A CA 1
ATOM 695 C C . ALA A 1 90 ? -4.964 -1.004 17.905 1.00 96.69 90 ALA A C 1
ATOM 697 O O . ALA A 1 90 ? -5.814 -0.780 17.034 1.00 96.69 90 ALA A O 1
ATOM 698 N N . GLN A 1 91 ? -3.700 -0.588 17.786 1.00 97.50 91 GLN A N 1
ATOM 699 C CA . GLN A 1 91 ? -3.226 0.019 16.547 1.00 97.50 91 GLN A CA 1
ATOM 700 C C . GLN A 1 91 ? -3.352 -1.000 15.415 1.00 97.50 91 GLN A C 1
ATOM 702 O O . GLN A 1 91 ? -2.811 -2.100 15.493 1.00 97.50 91 GLN A O 1
ATOM 707 N N . SER A 1 92 ? -4.063 -0.616 14.361 1.00 96.12 92 SER A N 1
ATOM 708 C CA . SER A 1 92 ? -4.224 -1.442 13.173 1.00 96.12 92 SER A CA 1
ATOM 709 C C . SER A 1 92 ? -3.028 -1.285 12.245 1.00 96.12 92 SER A C 1
ATOM 711 O O . SER A 1 92 ? -2.531 -0.176 12.028 1.00 96.12 92 SER A O 1
ATOM 713 N N . GLU A 1 93 ? -2.586 -2.418 11.712 1.00 96.25 93 GLU A N 1
ATOM 714 C CA . GLU A 1 93 ? -1.669 -2.498 10.579 1.00 96.25 93 GLU A CA 1
ATOM 715 C C . GLU A 1 93 ? -2.361 -1.972 9.314 1.00 96.25 93 GLU A C 1
ATOM 717 O O . GLU A 1 93 ? -3.552 -2.214 9.116 1.00 96.25 93 GLU A O 1
ATOM 722 N N . VAL A 1 94 ? -1.620 -1.286 8.444 1.00 96.81 94 VAL A N 1
ATOM 723 C CA . VAL A 1 94 ? -2.117 -0.894 7.119 1.00 96.81 94 VAL A CA 1
ATOM 724 C C . VAL A 1 94 ? -2.105 -2.098 6.174 1.00 96.81 94 VAL A C 1
ATOM 726 O O . VAL A 1 94 ? -1.067 -2.737 5.970 1.00 96.81 94 VAL A O 1
ATOM 729 N N . THR A 1 95 ? -3.246 -2.394 5.550 1.00 97.31 95 THR A N 1
ATOM 730 C CA . THR A 1 95 ? -3.449 -3.577 4.705 1.00 97.31 95 THR A CA 1
ATOM 731 C C . THR A 1 95 ? -4.010 -3.220 3.325 1.00 97.31 95 THR A C 1
ATOM 733 O O . THR A 1 95 ? -4.477 -2.118 3.049 1.00 97.31 95 THR A O 1
ATOM 736 N N . SER A 1 96 ? -3.910 -4.161 2.390 1.00 97.81 96 SER A N 1
ATOM 737 C CA . SER A 1 96 ? -4.555 -4.108 1.074 1.00 97.81 96 SER A CA 1
ATOM 738 C C . SER A 1 96 ? -6.031 -4.505 1.129 1.00 97.81 96 SER A C 1
ATOM 740 O O . SER A 1 96 ? -6.729 -4.368 0.126 1.00 97.81 96 SER A O 1
ATOM 742 N N . CYS A 1 97 ? -6.507 -5.012 2.269 1.00 96.62 97 CYS A N 1
ATOM 743 C CA . CYS A 1 97 ? -7.851 -5.556 2.417 1.00 96.62 97 CYS A CA 1
ATOM 744 C C . CYS A 1 97 ? -8.914 -4.456 2.500 1.00 96.62 97 CYS A C 1
ATOM 746 O O . CYS A 1 97 ? -10.029 -4.651 2.022 1.00 96.62 97 CYS A O 1
ATOM 748 N N . GLY A 1 98 ? -8.606 -3.289 3.068 1.00 93.88 98 GLY A N 1
ATOM 749 C CA . GLY A 1 98 ? -9.583 -2.208 3.155 1.00 93.88 98 GLY A CA 1
ATOM 750 C C . GLY A 1 98 ? -10.863 -2.636 3.888 1.00 93.88 98 GLY A C 1
ATOM 751 O O . GLY A 1 98 ? -10.834 -3.201 4.978 1.00 93.88 98 GLY A O 1
ATOM 752 N N . LEU A 1 99 ? -12.013 -2.427 3.240 1.00 93.31 99 LEU A N 1
ATOM 753 C CA . LEU A 1 99 ? -13.331 -2.838 3.744 1.00 93.31 99 LEU A CA 1
ATOM 754 C C . LEU A 1 99 ? -13.708 -4.298 3.411 1.00 93.31 99 LEU A C 1
ATOM 756 O O . LEU A 1 99 ? -14.864 -4.673 3.576 1.00 93.31 99 LEU A O 1
ATOM 760 N N . ASN A 1 100 ? -12.772 -5.125 2.933 1.00 93.69 100 ASN A N 1
ATOM 761 C CA . ASN A 1 100 ? -13.051 -6.494 2.474 1.00 93.69 100 ASN A CA 1
ATOM 762 C C . ASN A 1 100 ? -13.490 -7.458 3.599 1.00 93.69 100 ASN A C 1
ATOM 764 O O . ASN A 1 100 ? -14.021 -8.524 3.310 1.00 93.69 100 ASN A O 1
ATOM 768 N N . GLY A 1 101 ? -13.264 -7.112 4.873 1.00 89.06 101 GLY A N 1
ATOM 769 C CA . GLY A 1 101 ? -13.671 -7.926 6.033 1.00 89.06 101 GLY A CA 1
ATOM 770 C C . GLY A 1 101 ? -12.800 -9.163 6.299 1.00 89.06 101 GLY A C 1
ATOM 771 O O . GLY A 1 101 ? -13.091 -9.944 7.198 1.00 89.06 101 GLY A O 1
ATOM 772 N N . GLY A 1 102 ? -11.723 -9.342 5.534 1.00 92.00 102 GLY A N 1
ATOM 773 C CA . GLY A 1 102 ? -10.774 -10.444 5.666 1.00 92.00 102 GLY A CA 1
ATOM 774 C C . GLY A 1 102 ? -9.704 -10.397 4.571 1.00 92.00 102 GLY A C 1
ATOM 775 O O . GLY A 1 102 ? -9.687 -9.446 3.778 1.00 92.00 102 GLY A O 1
ATOM 776 N N . PRO A 1 103 ? -8.810 -11.401 4.507 1.00 94.25 103 PRO A N 1
ATOM 777 C CA . PRO A 1 103 ? -7.827 -11.520 3.433 1.00 94.25 103 PRO A CA 1
ATOM 778 C C . PRO A 1 103 ? -8.470 -11.490 2.039 1.00 94.25 103 PRO A C 1
ATOM 780 O O . PRO A 1 103 ? -9.557 -12.029 1.826 1.00 94.25 103 PRO A O 1
ATOM 783 N N . LEU A 1 104 ? -7.782 -10.881 1.075 1.00 95.19 104 LEU A N 1
ATOM 784 C CA . LEU A 1 104 ? -8.156 -10.911 -0.337 1.00 95.19 104 LEU A CA 1
ATOM 785 C C . LEU A 1 104 ? -8.066 -12.347 -0.874 1.00 95.19 104 LEU A C 1
ATOM 787 O O . LEU A 1 104 ? -7.288 -13.159 -0.384 1.00 95.19 104 LEU A O 1
ATOM 791 N N . ARG A 1 105 ? -8.840 -12.686 -1.902 1.00 93.38 105 ARG A N 1
ATOM 792 C CA . ARG A 1 105 ? -8.751 -14.008 -2.539 1.00 93.38 105 ARG A CA 1
ATOM 793 C C . ARG A 1 105 ? -7.378 -14.196 -3.208 1.00 93.38 105 ARG A C 1
ATOM 795 O O . ARG A 1 105 ? -6.867 -13.295 -3.855 1.00 93.38 105 ARG A O 1
ATOM 802 N N . GLY A 1 106 ? -6.771 -15.371 -3.099 1.00 91.94 106 GLY A N 1
ATOM 803 C CA . GLY A 1 106 ? -5.495 -15.705 -3.747 1.00 91.94 106 GLY A CA 1
ATOM 804 C C . GLY A 1 106 ? -5.592 -15.967 -5.253 1.00 91.94 106 GLY A C 1
ATOM 805 O O . GLY A 1 106 ? -4.819 -16.759 -5.780 1.00 91.94 106 GLY A O 1
ATOM 806 N N . ASP A 1 107 ? -6.572 -15.368 -5.925 1.00 91.62 107 ASP A N 1
ATOM 807 C CA . ASP A 1 107 ? -6.971 -15.649 -7.303 1.00 91.62 107 ASP A CA 1
ATOM 808 C C . ASP A 1 107 ? -7.726 -14.433 -7.860 1.00 91.62 107 ASP A C 1
ATOM 810 O O . ASP A 1 107 ? -8.607 -13.888 -7.191 1.00 91.62 107 ASP A O 1
ATOM 814 N N . GLY A 1 108 ? -7.359 -13.995 -9.066 1.00 94.06 108 GLY A N 1
ATOM 815 C CA . GLY A 1 108 ? -7.911 -12.805 -9.716 1.00 94.06 108 GLY A CA 1
ATOM 816 C C . GLY A 1 108 ? -6.877 -11.719 -10.022 1.00 94.06 108 GLY A C 1
ATOM 817 O O . GLY A 1 108 ? -5.679 -11.863 -9.773 1.00 94.06 108 GLY A O 1
ATOM 818 N N . ARG A 1 109 ? -7.347 -10.609 -10.604 1.00 96.69 109 ARG A N 1
ATOM 819 C CA . ARG A 1 109 ? -6.519 -9.450 -10.971 1.00 96.69 109 ARG A CA 1
ATOM 820 C C . ARG A 1 109 ? -6.635 -8.353 -9.916 1.00 96.69 109 ARG A C 1
ATOM 822 O O . ARG A 1 109 ? -7.742 -7.938 -9.581 1.00 96.69 109 ARG A O 1
ATOM 829 N N . TYR A 1 110 ? -5.493 -7.853 -9.456 1.00 97.94 110 TYR A N 1
ATOM 830 C CA . TYR A 1 110 ? -5.379 -6.846 -8.405 1.00 97.94 110 TYR A CA 1
ATOM 831 C C . TYR A 1 110 ? -4.590 -5.639 -8.899 1.00 97.94 110 TYR A C 1
ATOM 833 O O . TYR A 1 110 ? -3.485 -5.766 -9.423 1.00 97.94 110 TYR A O 1
ATOM 841 N N . GLU A 1 111 ? -5.152 -4.449 -8.716 1.00 97.56 111 GLU A N 1
ATOM 842 C CA . GLU A 1 111 ? -4.490 -3.201 -9.082 1.00 97.56 111 GLU A CA 1
ATOM 843 C C . GLU A 1 111 ? -3.383 -2.857 -8.077 1.00 97.56 111 GLU A C 1
ATOM 845 O O . GLU A 1 111 ? -3.579 -2.913 -6.863 1.00 97.56 111 GLU A O 1
ATOM 850 N N . ALA A 1 112 ? -2.237 -2.386 -8.564 1.00 98.25 112 ALA A N 1
ATOM 851 C CA . ALA A 1 112 ? -1.112 -1.955 -7.737 1.00 98.25 112 ALA A CA 1
ATOM 852 C C . ALA A 1 112 ? -1.494 -0.821 -6.767 1.00 98.25 112 ALA A C 1
ATOM 854 O O . ALA A 1 112 ? -0.854 -0.638 -5.732 1.00 98.25 112 ALA A O 1
ATOM 855 N N . ARG A 1 113 ? -2.584 -0.091 -7.050 1.00 96.31 113 ARG A N 1
ATOM 856 C CA . ARG A 1 113 ? -3.148 0.931 -6.160 1.00 96.31 113 ARG A CA 1
ATOM 857 C C . ARG A 1 113 ? -3.601 0.411 -4.800 1.00 96.31 113 ARG A C 1
ATOM 859 O O . ARG A 1 113 ? -3.965 1.241 -3.979 1.00 96.31 113 ARG A O 1
ATOM 866 N N . ILE A 1 114 ? -3.669 -0.896 -4.555 1.00 97.88 114 ILE A N 1
ATOM 867 C CA . ILE A 1 114 ? -4.014 -1.434 -3.229 1.00 97.88 114 ILE A CA 1
ATOM 868 C C . ILE A 1 114 ? -2.775 -1.782 -2.401 1.00 97.88 114 ILE A C 1
ATOM 870 O O . ILE A 1 114 ? -2.928 -2.245 -1.274 1.00 97.88 114 ILE A O 1
ATOM 874 N N . ALA A 1 115 ? -1.558 -1.561 -2.918 1.00 98.62 115 ALA A N 1
ATOM 875 C CA . ALA A 1 115 ? -0.347 -1.772 -2.133 1.00 98.62 115 ALA A CA 1
ATOM 876 C C . ALA A 1 115 ? -0.436 -0.974 -0.824 1.00 98.62 115 ALA A C 1
ATOM 878 O O . ALA A 1 115 ? -0.680 0.236 -0.817 1.00 98.62 115 ALA A O 1
ATOM 879 N N . CYS A 1 116 ? -0.290 -1.683 0.285 1.00 98.06 116 CYS A N 1
ATOM 880 C CA . CYS A 1 116 ? -0.344 -1.127 1.632 1.00 98.06 116 CYS A CA 1
ATOM 881 C C . CYS A 1 116 ? 1.047 -0.702 2.113 1.00 98.06 116 CYS A C 1
ATOM 883 O O . CYS A 1 116 ? 1.181 0.223 2.911 1.00 98.06 116 CYS A O 1
ATOM 885 N N . ASN A 1 117 ? 2.074 -1.310 1.520 1.00 98.50 117 ASN A N 1
ATOM 886 C CA . ASN A 1 117 ? 3.480 -1.089 1.800 1.00 98.50 117 ASN A CA 1
ATOM 887 C C . ASN A 1 117 ? 4.179 -0.538 0.549 1.00 98.50 117 ASN A C 1
ATOM 889 O O . ASN A 1 117 ? 3.958 -1.039 -0.557 1.00 98.50 117 ASN A O 1
ATOM 893 N N . LEU A 1 118 ? 5.028 0.481 0.703 1.00 98.75 118 LEU A N 1
ATOM 894 C CA . LEU A 1 118 ? 5.778 1.074 -0.408 1.00 98.75 118 LEU A CA 1
ATOM 895 C C . LEU A 1 118 ? 7.068 1.753 0.071 1.00 98.75 118 LEU A C 1
ATOM 897 O O . LEU A 1 118 ? 7.020 2.715 0.836 1.00 98.75 118 LEU A O 1
ATOM 901 N N . TRP A 1 119 ? 8.219 1.336 -0.457 1.00 98.69 119 TRP A N 1
ATOM 902 C CA . TRP A 1 119 ? 9.509 1.977 -0.167 1.00 98.69 119 TRP A CA 1
ATOM 903 C C . TRP A 1 119 ? 10.486 1.911 -1.344 1.00 98.69 119 TRP A C 1
ATOM 905 O O . TRP A 1 119 ? 10.341 1.105 -2.264 1.00 98.69 119 TRP A O 1
ATOM 915 N N . SER A 1 120 ? 11.481 2.805 -1.347 1.00 98.62 120 SER A N 1
ATOM 916 C CA . SER A 1 120 ? 12.629 2.708 -2.258 1.00 98.62 120 SER A CA 1
ATOM 917 C C . SER A 1 120 ? 13.714 1.808 -1.652 1.00 98.62 120 SER A C 1
ATOM 919 O O . SER A 1 120 ? 13.612 1.404 -0.497 1.00 98.62 120 SER A O 1
ATOM 921 N N . ARG A 1 121 ? 14.810 1.553 -2.379 1.00 97.81 121 ARG A N 1
ATOM 922 C CA . ARG A 1 121 ? 15.996 0.870 -1.823 1.00 97.81 121 ARG A CA 1
ATOM 923 C C . ARG A 1 121 ? 16.493 1.476 -0.503 1.00 97.81 121 ARG A C 1
ATOM 925 O O . ARG A 1 121 ? 17.071 0.761 0.303 1.00 97.81 121 ARG A O 1
ATOM 932 N N . THR A 1 122 ? 16.297 2.775 -0.295 1.00 96.81 122 THR A N 1
ATOM 933 C CA . THR A 1 122 ? 16.754 3.497 0.900 1.00 96.81 122 THR A CA 1
ATOM 934 C C . THR A 1 122 ? 15.624 3.736 1.905 1.00 96.81 122 THR A C 1
ATOM 936 O O . THR A 1 122 ? 15.707 4.673 2.694 1.00 96.81 122 THR A O 1
ATOM 939 N N . GLY A 1 123 ? 14.547 2.950 1.839 1.00 97.44 123 GLY A N 1
ATOM 940 C CA . GLY A 1 123 ? 13.381 3.085 2.706 1.00 97.44 123 GLY A CA 1
ATOM 941 C C . GLY A 1 123 ? 12.330 4.074 2.194 1.00 97.44 123 GLY A C 1
ATOM 942 O O . GLY A 1 123 ? 12.377 4.581 1.064 1.00 97.44 123 GLY A O 1
ATOM 943 N N . ALA A 1 124 ? 11.324 4.308 3.031 1.00 97.12 124 ALA A N 1
ATOM 944 C CA . ALA A 1 124 ? 10.312 5.328 2.812 1.00 97.12 124 ALA A CA 1
ATOM 945 C C . ALA A 1 124 ? 10.772 6.680 3.378 1.00 97.12 124 ALA A C 1
ATOM 947 O O . ALA A 1 124 ? 11.735 6.777 4.134 1.00 97.12 124 ALA A O 1
ATOM 948 N N . GLY A 1 125 ? 10.099 7.757 2.982 1.00 95.62 125 GLY A N 1
ATOM 949 C CA . GLY A 1 125 ? 10.384 9.088 3.504 1.00 95.62 125 GLY A CA 1
ATOM 950 C C . GLY A 1 125 ? 9.114 9.844 3.849 1.00 95.62 125 GLY A C 1
ATOM 951 O O . GLY A 1 125 ? 8.027 9.502 3.391 1.00 95.62 125 GLY A O 1
ATOM 952 N N . ARG A 1 126 ? 9.272 10.925 4.609 1.00 95.12 126 ARG A N 1
ATOM 953 C CA . ARG A 1 126 ? 8.175 11.841 4.920 1.00 95.12 126 ARG A CA 1
ATOM 954 C C . ARG A 1 126 ? 7.874 12.778 3.753 1.00 95.12 126 ARG A C 1
ATOM 956 O O . ARG A 1 126 ? 8.812 13.343 3.186 1.00 95.12 126 ARG A O 1
ATOM 963 N N . TYR A 1 127 ? 6.605 12.993 3.420 1.00 94.88 127 TYR A N 1
ATOM 964 C CA . TYR A 1 127 ? 6.184 13.985 2.422 1.00 94.88 127 TYR A CA 1
ATOM 965 C C . TYR A 1 127 ? 5.957 15.384 2.987 1.00 94.88 127 TYR A C 1
ATOM 967 O O . TYR A 1 127 ? 6.061 16.351 2.237 1.00 94.88 127 TYR A O 1
ATOM 975 N N . ASP A 1 128 ? 5.719 15.522 4.288 1.00 89.44 128 ASP A N 1
ATOM 976 C CA . ASP A 1 128 ? 5.740 16.841 4.913 1.00 89.44 128 ASP A CA 1
ATOM 977 C C . ASP A 1 128 ? 7.175 17.401 4.933 1.00 89.44 128 ASP A C 1
ATOM 979 O O . ASP A 1 128 ? 8.164 16.658 4.977 1.00 89.44 128 ASP A O 1
ATOM 983 N N . GLY A 1 129 ? 7.287 18.726 4.939 1.00 84.44 129 GLY A N 1
ATOM 984 C CA . GLY A 1 129 ? 8.559 19.439 5.026 1.00 84.44 129 GLY A CA 1
ATOM 985 C C . GLY A 1 129 ? 9.083 19.928 3.679 1.00 84.44 129 GLY A C 1
ATOM 986 O O . GLY A 1 129 ? 8.360 20.011 2.684 1.00 84.44 129 GLY A O 1
ATOM 987 N N . ASP A 1 130 ? 10.358 20.303 3.655 1.00 85.38 130 ASP A N 1
ATOM 988 C CA . ASP A 1 130 ? 10.906 21.070 2.544 1.00 85.38 130 ASP A CA 1
ATOM 989 C C . ASP A 1 130 ? 11.110 20.230 1.280 1.00 85.38 130 ASP A C 1
ATOM 991 O O . ASP A 1 130 ? 11.876 19.263 1.242 1.00 85.38 130 ASP A O 1
ATOM 995 N N . ARG A 1 131 ? 10.458 20.673 0.198 1.00 86.56 131 ARG A N 1
ATOM 996 C CA . ARG A 1 131 ? 10.665 20.211 -1.188 1.00 86.56 131 ARG A CA 1
ATOM 997 C C . ARG A 1 131 ? 10.661 18.670 -1.333 1.00 86.56 131 ARG A C 1
ATOM 999 O O . ARG A 1 131 ? 11.581 18.123 -1.956 1.00 86.56 131 ARG A O 1
ATOM 1006 N N . PRO A 1 132 ? 9.625 17.956 -0.844 1.00 90.19 132 PRO A N 1
ATOM 1007 C CA . PRO A 1 132 ? 9.553 16.490 -0.860 1.00 90.19 132 PRO A CA 1
ATOM 1008 C C . PRO A 1 132 ? 9.684 15.912 -2.272 1.00 90.19 132 PRO A C 1
ATOM 1010 O O . PRO A 1 132 ? 10.407 14.941 -2.470 1.00 90.19 132 PRO A O 1
ATOM 1013 N N . ALA A 1 133 ? 9.092 16.562 -3.279 1.00 86.81 133 ALA A N 1
ATOM 1014 C CA . ALA A 1 133 ? 9.198 16.147 -4.677 1.00 86.81 133 ALA A CA 1
ATOM 1015 C C . ALA A 1 133 ? 10.651 16.091 -5.190 1.00 86.81 133 ALA A C 1
ATOM 1017 O O . ALA A 1 133 ? 10.975 15.242 -6.019 1.00 86.81 133 ALA A O 1
ATOM 1018 N N . LYS A 1 134 ? 11.538 16.965 -4.686 1.00 91.31 134 LYS A N 1
ATOM 1019 C CA . LYS A 1 134 ? 12.967 16.960 -5.032 1.00 91.31 134 LYS A CA 1
ATOM 1020 C C . LYS A 1 134 ? 13.731 15.920 -4.215 1.00 91.31 134 LYS A C 1
ATOM 1022 O O . LYS A 1 134 ? 14.494 15.149 -4.787 1.00 91.31 134 LYS A O 1
ATOM 1027 N N . ARG A 1 135 ? 13.523 15.885 -2.893 1.00 94.81 135 ARG A N 1
ATOM 1028 C CA . ARG A 1 135 ? 14.202 14.937 -1.989 1.00 94.81 135 ARG A CA 1
ATOM 1029 C C . ARG A 1 135 ? 13.870 13.482 -2.327 1.00 94.81 135 ARG A C 1
ATOM 1031 O O . ARG A 1 135 ? 14.739 12.626 -2.262 1.00 94.81 135 ARG A O 1
ATOM 1038 N N . LEU A 1 136 ? 12.635 13.229 -2.748 1.00 96.50 136 LEU A N 1
ATOM 1039 C CA . LEU A 1 136 ? 12.098 11.908 -3.073 1.00 96.50 136 LEU A CA 1
ATOM 1040 C C . LEU A 1 136 ? 11.916 11.739 -4.595 1.00 96.50 136 LEU A C 1
ATOM 1042 O O . LEU A 1 136 ? 11.070 10.977 -5.067 1.00 96.50 136 LEU A O 1
ATOM 1046 N N . ALA A 1 137 ? 12.713 12.453 -5.400 1.00 96.00 137 ALA A N 1
ATOM 1047 C CA . ALA A 1 137 ? 12.621 12.424 -6.862 1.00 96.00 137 ALA A CA 1
ATOM 1048 C C . ALA A 1 137 ? 12.835 11.013 -7.451 1.00 96.00 137 ALA A C 1
ATOM 1050 O O . ALA A 1 137 ? 12.234 10.662 -8.468 1.00 96.00 137 ALA A O 1
ATOM 1051 N N . ALA A 1 138 ? 13.661 10.193 -6.797 1.00 96.75 138 ALA A N 1
ATOM 1052 C CA . ALA A 1 138 ? 13.981 8.825 -7.206 1.00 96.75 138 ALA A CA 1
ATOM 1053 C C . ALA A 1 138 ? 13.101 7.744 -6.550 1.00 96.75 138 ALA A C 1
ATOM 1055 O O . ALA A 1 138 ? 13.317 6.561 -6.789 1.00 96.75 138 ALA A O 1
ATOM 1056 N N . HIS A 1 139 ? 12.142 8.137 -5.713 1.00 98.44 139 HIS A N 1
ATOM 1057 C CA . HIS A 1 139 ? 11.313 7.216 -4.942 1.00 98.44 139 HIS A CA 1
ATOM 1058 C C . HIS A 1 139 ? 10.033 6.824 -5.702 1.00 98.44 139 HIS A C 1
ATOM 1060 O O . HIS A 1 139 ? 9.525 7.653 -6.474 1.00 98.44 139 HIS A O 1
ATOM 1066 N N . PRO A 1 140 ? 9.491 5.611 -5.469 1.00 98.62 140 PRO A N 1
ATOM 1067 C CA . PRO A 1 140 ? 8.183 5.229 -5.982 1.00 98.62 140 PRO A CA 1
ATOM 1068 C C . PRO A 1 140 ? 7.054 6.011 -5.301 1.00 98.62 140 PRO A C 1
ATOM 1070 O O . PRO A 1 140 ? 7.213 6.502 -4.181 1.00 98.62 140 PRO A O 1
ATOM 1073 N N . TYR A 1 141 ? 5.911 6.135 -5.975 1.00 98.38 141 TYR A N 1
ATOM 1074 C CA . TYR A 1 141 ? 4.731 6.811 -5.430 1.00 98.38 141 TYR A CA 1
ATOM 1075 C C . TYR A 1 141 ? 3.445 6.396 -6.144 1.00 98.38 141 TYR A C 1
ATOM 1077 O O . TYR A 1 141 ? 3.454 6.117 -7.339 1.00 98.38 141 TYR A O 1
ATOM 1085 N N . PHE A 1 142 ? 2.320 6.426 -5.433 1.00 97.94 142 PHE A N 1
ATOM 1086 C CA . PHE A 1 142 ? 0.997 6.247 -6.035 1.00 97.94 142 PHE A CA 1
ATOM 1087 C C . PHE A 1 142 ? 0.596 7.465 -6.870 1.00 97.94 142 PHE A C 1
ATOM 1089 O O . PHE A 1 142 ? 0.813 8.607 -6.454 1.00 97.94 142 PHE A O 1
ATOM 1096 N N . THR A 1 143 ? -0.016 7.240 -8.028 1.00 96.44 143 THR A N 1
ATOM 1097 C CA . THR A 1 143 ? -0.528 8.288 -8.924 1.00 96.44 143 THR A CA 1
ATOM 1098 C C . THR A 1 143 ? -1.611 7.718 -9.850 1.00 96.44 143 THR A C 1
ATOM 1100 O O . THR A 1 143 ? -2.025 6.574 -9.668 1.00 96.44 143 THR A O 1
ATOM 1103 N N . GLN A 1 144 ? -2.087 8.506 -10.816 1.00 93.31 144 GLN A N 1
ATOM 1104 C CA . GLN A 1 144 ? -3.084 8.094 -11.802 1.00 93.31 144 GLN A CA 1
ATOM 1105 C C . GLN A 1 144 ? -2.870 8.795 -13.154 1.00 93.31 144 GLN A C 1
ATOM 1107 O O . GLN A 1 144 ? -2.256 9.861 -13.202 1.00 93.31 144 GLN A O 1
ATOM 1112 N N . ASP A 1 145 ? -3.368 8.216 -14.250 1.00 86.81 145 ASP A N 1
ATOM 1113 C CA . ASP A 1 145 ? -3.184 8.731 -15.622 1.00 86.81 145 ASP A CA 1
ATOM 1114 C C . ASP A 1 145 ? -4.306 9.667 -16.116 1.00 86.81 145 ASP A C 1
ATOM 1116 O O . ASP A 1 145 ? -4.365 10.005 -17.299 1.00 86.81 145 ASP A O 1
ATOM 1120 N N . GLY A 1 146 ? -5.138 10.175 -15.202 1.00 81.62 146 GLY A N 1
ATOM 1121 C CA . GLY A 1 146 ? -6.226 11.105 -15.502 1.00 81.62 146 GLY A CA 1
ATOM 1122 C C . GLY A 1 146 ? -6.485 12.143 -14.408 1.00 81.62 146 GLY A C 1
ATOM 1123 O O . GLY A 1 146 ? -5.946 12.086 -13.301 1.00 81.62 146 GLY A O 1
ATOM 1124 N N . HIS A 1 147 ? -7.329 13.121 -14.730 1.00 76.25 147 HIS A N 1
ATOM 1125 C CA . HIS A 1 147 ? -7.862 14.046 -13.732 1.00 76.25 147 HIS A CA 1
ATOM 1126 C C . HIS A 1 147 ? -8.931 13.367 -12.877 1.00 76.25 147 HIS A C 1
ATOM 1128 O O . HIS A 1 147 ? -9.586 12.422 -13.321 1.00 76.25 147 HIS A O 1
ATOM 1134 N N . ASP A 1 148 ? -9.130 13.894 -11.670 1.00 71.38 148 ASP A N 1
ATOM 1135 C CA . ASP A 1 148 ? -10.256 13.496 -10.836 1.00 71.38 148 ASP A CA 1
ATOM 1136 C C . ASP A 1 148 ? -11.564 13.751 -11.592 1.00 71.38 148 ASP A C 1
ATOM 1138 O O . ASP A 1 148 ? -11.769 14.810 -12.199 1.00 71.38 148 ASP A O 1
ATOM 1142 N N . GLY A 1 149 ? -12.447 12.756 -11.573 1.00 63.78 149 GLY A N 1
ATOM 1143 C CA . GLY A 1 149 ? -13.779 12.897 -12.137 1.00 63.78 149 GLY A CA 1
ATOM 1144 C C . GLY A 1 149 ? -14.625 13.870 -11.336 1.00 63.78 149 GLY A C 1
ATOM 1145 O O . GLY A 1 149 ? -14.518 13.955 -10.113 1.00 63.78 149 GLY A O 1
ATOM 1146 N N . ARG A 1 150 ? -15.521 14.574 -12.028 1.00 67.25 150 ARG A N 1
ATOM 1147 C CA . ARG A 1 150 ? -16.660 15.212 -11.366 1.00 67.25 150 ARG A CA 1
ATOM 1148 C C . ARG A 1 150 ? -17.655 14.125 -10.963 1.00 67.25 150 ARG A C 1
ATOM 1150 O O . ARG A 1 150 ? -17.886 13.213 -11.753 1.00 67.25 150 ARG A O 1
ATOM 1157 N N . ALA A 1 151 ? -18.246 14.221 -9.774 1.00 67.38 151 ALA A N 1
ATOM 1158 C CA . ALA A 1 151 ? -19.181 13.210 -9.269 1.00 67.38 151 ALA A CA 1
ATOM 1159 C C . ALA A 1 151 ? -20.368 12.984 -10.227 1.00 67.38 151 ALA A C 1
ATOM 1161 O O . ALA A 1 151 ? -20.849 11.865 -10.385 1.00 67.38 151 ALA A O 1
ATOM 1162 N N . GLU A 1 152 ? -20.789 14.038 -10.924 1.00 74.62 152 GLU A N 1
ATOM 1163 C CA . GLU A 1 152 ? -21.893 14.039 -11.884 1.00 74.62 152 GLU A CA 1
ATOM 1164 C C . GLU A 1 152 ? -21.535 13.364 -13.218 1.00 74.62 152 GLU A C 1
ATOM 1166 O O . GLU A 1 152 ? -22.428 12.977 -13.967 1.00 74.62 152 GLU A O 1
ATOM 1171 N N . ALA A 1 153 ? -20.241 13.215 -13.527 1.00 69.75 153 ALA A N 1
ATOM 1172 C CA . ALA A 1 153 ? -19.759 12.578 -14.754 1.00 69.75 153 ALA A CA 1
ATOM 1173 C C . ALA A 1 153 ? -19.695 11.041 -14.651 1.00 69.75 153 ALA A C 1
ATOM 1175 O O . ALA A 1 153 ? -19.320 10.378 -15.618 1.00 69.75 153 ALA A O 1
ATOM 1176 N N . GLY A 1 154 ? -20.063 10.475 -13.496 1.00 66.31 154 GLY A N 1
ATOM 1177 C CA . GLY A 1 154 ? -19.928 9.050 -13.216 1.00 66.31 154 GLY A CA 1
ATOM 1178 C C . GLY A 1 154 ? -18.470 8.623 -12.979 1.00 66.31 154 GLY A C 1
ATOM 1179 O O . GLY A 1 154 ? -17.567 9.462 -12.924 1.00 66.31 154 GLY A O 1
ATOM 1180 N N . PRO A 1 155 ? -18.218 7.314 -12.790 1.00 63.16 155 PRO A N 1
ATOM 1181 C CA . PRO A 1 155 ? -16.871 6.805 -12.564 1.00 63.16 155 PRO A CA 1
ATOM 1182 C C . PRO A 1 155 ? -15.963 7.128 -13.757 1.00 63.16 155 PRO A C 1
ATOM 1184 O O . PRO A 1 155 ? -16.254 6.765 -14.897 1.00 63.16 155 PRO A O 1
ATOM 1187 N N . MET A 1 156 ? -14.852 7.817 -13.489 1.00 63.00 156 MET A N 1
ATOM 1188 C CA . MET A 1 156 ? -13.831 8.085 -14.500 1.00 63.00 156 MET A CA 1
ATOM 1189 C C . MET A 1 156 ? -12.890 6.893 -14.686 1.00 63.00 156 MET A C 1
ATOM 1191 O O . MET A 1 156 ? -12.581 6.205 -13.714 1.00 63.00 156 MET A O 1
ATOM 1195 N N . PRO A 1 157 ? -12.358 6.690 -15.903 1.00 68.25 157 PRO A N 1
ATOM 1196 C CA . PRO A 1 157 ? -11.467 5.580 -16.232 1.00 68.25 157 PRO A CA 1
ATOM 1197 C C . PRO A 1 157 ? -10.011 5.807 -15.789 1.00 68.25 157 PRO A C 1
ATOM 1199 O O . PRO A 1 157 ? -9.121 5.160 -16.328 1.00 68.25 157 PRO A O 1
ATOM 1202 N N . ALA A 1 158 ? -9.735 6.748 -14.875 1.00 79.19 158 ALA A N 1
ATOM 1203 C CA . ALA A 1 158 ? -8.364 7.022 -14.450 1.00 79.19 158 ALA A CA 1
ATOM 1204 C C . ALA A 1 158 ? -7.772 5.773 -13.783 1.00 79.19 158 ALA A C 1
ATOM 1206 O O . ALA A 1 158 ? -8.241 5.326 -12.734 1.00 79.19 158 ALA A O 1
ATOM 1207 N N . CYS A 1 159 ? -6.729 5.223 -14.392 1.00 88.31 159 CYS A N 1
ATOM 1208 C CA . CYS A 1 159 ? -6.016 4.076 -13.871 1.00 88.31 159 CYS A CA 1
ATOM 1209 C C . CYS A 1 159 ? -5.050 4.569 -12.801 1.00 88.31 159 CYS A C 1
ATOM 1211 O O . CYS A 1 159 ? -4.183 5.403 -13.073 1.00 88.31 159 CYS A O 1
ATOM 1213 N N . GLN A 1 160 ? -5.180 4.054 -11.580 1.00 94.38 160 GLN A N 1
ATOM 1214 C CA . GLN A 1 160 ? -4.231 4.348 -10.510 1.00 94.38 160 GLN A CA 1
ATOM 1215 C C . GLN A 1 160 ? -3.125 3.295 -10.500 1.00 94.38 160 GLN A C 1
ATOM 1217 O O . GLN A 1 160 ? -3.387 2.101 -10.622 1.00 94.38 160 GLN A O 1
ATOM 1222 N N . TYR A 1 161 ? -1.884 3.734 -10.335 1.00 97.94 161 TYR A N 1
ATOM 1223 C CA . TYR A 1 161 ? -0.704 2.881 -10.438 1.00 97.94 161 TYR A CA 1
ATOM 1224 C C . TYR A 1 161 ? 0.414 3.370 -9.514 1.00 97.94 161 TYR A C 1
ATOM 1226 O O . TYR A 1 161 ? 0.366 4.478 -8.968 1.00 97.94 161 TYR A O 1
ATOM 1234 N N . ILE A 1 162 ? 1.442 2.541 -9.345 1.00 98.81 162 ILE A N 1
ATOM 1235 C CA . ILE A 1 162 ? 2.678 2.918 -8.656 1.00 98.81 162 ILE A CA 1
ATOM 1236 C C . ILE A 1 162 ? 3.672 3.389 -9.710 1.00 98.81 162 ILE A C 1
ATOM 1238 O O . ILE A 1 162 ? 4.067 2.629 -10.590 1.00 98.81 162 ILE A O 1
ATOM 1242 N N . ALA A 1 163 ? 4.076 4.649 -9.637 1.00 98.56 163 ALA A N 1
ATOM 1243 C CA . ALA A 1 163 ? 5.045 5.234 -10.546 1.00 98.56 163 ALA A CA 1
ATOM 1244 C C . ALA A 1 163 ? 6.474 5.122 -10.020 1.00 98.56 163 ALA A C 1
ATOM 1246 O O . ALA A 1 163 ? 6.696 5.102 -8.808 1.00 98.56 163 ALA A O 1
ATOM 1247 N N . ASN A 1 164 ? 7.439 5.191 -10.942 1.00 98.50 164 ASN A N 1
ATOM 1248 C CA . ASN A 1 164 ? 8.862 5.401 -10.653 1.00 98.50 164 ASN A CA 1
ATOM 1249 C C . ASN A 1 164 ? 9.467 4.331 -9.723 1.00 98.50 164 ASN A C 1
ATOM 1251 O O . ASN A 1 164 ? 10.290 4.644 -8.858 1.00 98.50 164 ASN A O 1
ATOM 1255 N N . MET A 1 165 ? 9.074 3.064 -9.887 1.00 98.75 165 MET A N 1
ATOM 1256 C CA . MET A 1 165 ? 9.793 1.964 -9.249 1.00 98.75 165 MET A CA 1
ATOM 1257 C C . MET A 1 165 ? 11.178 1.864 -9.892 1.00 98.75 165 MET A C 1
ATOM 1259 O O . MET A 1 165 ? 11.317 1.818 -11.117 1.00 98.75 165 MET A O 1
ATOM 1263 N N . ARG A 1 166 ? 12.211 1.910 -9.055 1.00 98.69 166 ARG A N 1
ATOM 1264 C CA . ARG A 1 166 ? 13.628 1.813 -9.427 1.00 98.69 166 ARG A CA 1
ATOM 1265 C C . ARG A 1 166 ? 14.258 0.643 -8.700 1.00 98.69 166 ARG A C 1
ATOM 1267 O O . ARG A 1 166 ? 13.626 0.057 -7.829 1.00 98.69 166 ARG A O 1
ATOM 1274 N N . ASP A 1 167 ? 15.477 0.304 -9.084 1.00 98.75 167 ASP A N 1
ATOM 1275 C CA . ASP A 1 167 ? 16.225 -0.806 -8.507 1.00 98.75 167 ASP A CA 1
ATOM 1276 C C . ASP A 1 167 ? 16.145 -0.836 -6.967 1.00 98.75 167 ASP A C 1
ATOM 1278 O O . ASP A 1 167 ? 16.501 0.132 -6.289 1.00 98.75 167 ASP A O 1
ATOM 1282 N N . GLY A 1 168 ? 15.636 -1.938 -6.420 1.00 98.62 168 GLY A N 1
ATOM 1283 C CA . GLY A 1 168 ? 15.400 -2.170 -4.997 1.00 98.62 168 GLY A CA 1
ATOM 1284 C C . GLY A 1 168 ? 14.094 -1.610 -4.418 1.00 98.62 168 GLY A C 1
ATOM 1285 O O . GLY A 1 168 ? 13.834 -1.864 -3.243 1.00 98.62 168 GLY A O 1
ATOM 1286 N N . ALA A 1 169 ? 13.273 -0.886 -5.186 1.00 98.81 169 ALA A N 1
ATOM 1287 C CA . ALA A 1 169 ? 11.952 -0.435 -4.743 1.00 98.81 169 ALA A CA 1
ATOM 1288 C C . ALA A 1 169 ? 10.993 -1.616 -4.545 1.00 98.81 169 ALA A C 1
ATOM 1290 O O . ALA A 1 169 ? 11.008 -2.561 -5.337 1.00 98.81 169 ALA A O 1
ATOM 1291 N N . VAL A 1 170 ? 10.142 -1.530 -3.522 1.00 98.88 170 VAL A N 1
ATOM 1292 C CA . VAL A 1 170 ? 9.204 -2.592 -3.135 1.00 98.88 170 VAL A CA 1
ATOM 1293 C C . VAL A 1 170 ? 7.791 -2.047 -3.029 1.00 98.88 170 VAL A C 1
ATOM 1295 O O . VAL A 1 170 ? 7.585 -1.006 -2.410 1.00 98.88 170 VAL A O 1
ATOM 1298 N N . ALA A 1 171 ? 6.834 -2.783 -3.591 1.00 98.88 171 ALA A N 1
ATOM 1299 C CA . ALA A 1 171 ? 5.406 -2.634 -3.333 1.00 98.88 171 ALA A CA 1
ATOM 1300 C C . ALA A 1 171 ? 4.892 -3.892 -2.618 1.00 98.88 171 ALA A C 1
ATOM 1302 O O . ALA A 1 171 ? 5.056 -4.996 -3.135 1.00 98.88 171 ALA A O 1
ATOM 1303 N N . GLY A 1 172 ? 4.308 -3.735 -1.431 1.00 98.62 172 GLY A N 1
ATOM 1304 C CA . GLY A 1 172 ? 3.800 -4.842 -0.622 1.00 98.62 172 GLY A CA 1
ATOM 1305 C C . GLY A 1 172 ? 2.278 -4.847 -0.514 1.00 98.62 172 GLY A C 1
ATOM 1306 O O . GLY A 1 172 ? 1.643 -3.790 -0.450 1.00 98.62 172 GLY A O 1
ATOM 1307 N N . PHE A 1 173 ? 1.713 -6.049 -0.475 1.00 98.62 173 PHE A N 1
ATOM 1308 C CA . PHE A 1 173 ? 0.283 -6.319 -0.498 1.00 98.62 173 PHE A CA 1
ATOM 1309 C C . PHE A 1 173 ? -0.074 -7.324 0.602 1.00 98.62 173 PHE A C 1
ATOM 1311 O O . PHE A 1 173 ? 0.459 -8.433 0.624 1.00 98.62 173 PHE A O 1
ATOM 1318 N N . LYS A 1 174 ? -0.969 -6.941 1.516 1.00 96.75 174 LYS A N 1
ATOM 1319 C CA . LYS A 1 174 ? -1.324 -7.718 2.717 1.00 96.75 174 LYS A CA 1
ATOM 1320 C C . LYS A 1 174 ? -2.848 -7.817 2.830 1.00 96.75 174 LYS A C 1
ATOM 1322 O O . LYS A 1 174 ? -3.502 -6.789 2.826 1.00 96.75 174 LYS A O 1
ATOM 1327 N N . TYR A 1 175 ? -3.497 -8.968 2.917 1.00 94.38 175 TYR A N 1
ATOM 1328 C CA . TYR A 1 175 ? -3.013 -10.343 2.785 1.00 94.38 175 TYR A CA 1
ATOM 1329 C C . TYR A 1 175 ? -3.904 -11.092 1.795 1.00 94.38 175 TYR A C 1
ATOM 1331 O O . TYR A 1 175 ? -5.047 -10.689 1.581 1.00 94.38 175 TYR A O 1
ATOM 1339 N N . PHE A 1 176 ? -3.411 -12.199 1.241 1.00 94.44 176 PHE A N 1
ATOM 1340 C CA . PHE A 1 176 ? -4.173 -13.064 0.342 1.00 94.44 176 PHE A CA 1
ATOM 1341 C C . PHE A 1 176 ? -4.410 -14.439 0.966 1.00 94.44 176 PHE A C 1
ATOM 1343 O O . PHE A 1 176 ? -3.481 -15.056 1.478 1.00 94.44 176 PHE A O 1
ATOM 1350 N N . SER A 1 177 ? -5.639 -14.942 0.904 1.00 92.00 177 SER A N 1
ATOM 1351 C CA . SER A 1 177 ? -5.987 -16.313 1.273 1.00 92.00 177 SER A CA 1
ATOM 1352 C C . SER A 1 177 ? -5.756 -17.239 0.076 1.00 92.00 177 SER A C 1
ATOM 1354 O O . SER A 1 177 ? -6.403 -17.047 -0.958 1.00 92.00 177 SER A O 1
ATOM 1356 N N . PRO A 1 178 ? -4.853 -18.227 0.164 1.00 84.69 178 PRO A N 1
ATOM 1357 C CA . PRO A 1 178 ? -4.633 -19.152 -0.933 1.00 84.69 178 PRO A CA 1
ATOM 1358 C C . PRO A 1 178 ? -5.874 -19.991 -1.241 1.00 84.69 178 PRO A C 1
ATOM 1360 O O . PRO A 1 178 ? -6.604 -20.409 -0.342 1.00 84.69 178 PRO A O 1
ATOM 1363 N N . VAL A 1 179 ? -6.099 -20.267 -2.524 1.00 75.94 179 VAL A N 1
ATOM 1364 C CA . VAL A 1 179 ? -7.197 -21.133 -2.955 1.00 75.94 179 VAL A CA 1
ATOM 1365 C C . VAL A 1 179 ? -6.729 -22.584 -2.878 1.00 75.94 179 VAL A C 1
ATOM 1367 O O . VAL A 1 179 ? -5.846 -22.998 -3.626 1.00 75.94 179 VAL A O 1
ATOM 1370 N N . VAL A 1 180 ? -7.324 -23.363 -1.977 1.00 63.72 180 VAL A N 1
ATOM 1371 C CA . VAL A 1 180 ? -7.176 -24.823 -1.955 1.00 63.72 180 VAL A CA 1
ATOM 1372 C C . VAL A 1 180 ? -8.290 -25.392 -2.830 1.00 63.72 180 VAL A C 1
ATOM 1374 O O . VAL A 1 180 ? -9.459 -25.092 -2.595 1.00 63.72 180 VAL A O 1
ATOM 1377 N N . GLY A 1 181 ? -7.948 -26.155 -3.869 1.00 56.81 181 GLY A N 1
ATOM 1378 C CA . GLY A 1 181 ? -8.961 -26.876 -4.643 1.00 56.81 181 GLY A CA 1
ATOM 1379 C C . GLY A 1 181 ? -9.632 -27.932 -3.764 1.00 56.81 181 GLY A C 1
ATOM 1380 O O . GLY A 1 181 ? -8.941 -28.614 -3.007 1.00 56.81 181 GLY A O 1
ATOM 1381 N N . GLU A 1 182 ? -10.956 -28.079 -3.848 1.00 45.19 182 GLU A N 1
ATOM 1382 C CA . GLU A 1 182 ? -11.610 -29.256 -3.273 1.00 45.19 182 GLU A CA 1
ATOM 1383 C C . GLU A 1 182 ? -11.068 -30.508 -3.972 1.00 45.19 182 GLU A C 1
ATOM 1385 O O . GLU A 1 182 ? -10.899 -30.528 -5.196 1.00 45.19 182 GLU A O 1
ATOM 1390 N N . ALA A 1 183 ? -10.736 -31.538 -3.193 1.00 46.62 183 ALA A N 1
ATOM 1391 C CA . ALA A 1 183 ? -10.314 -32.814 -3.743 1.00 46.62 183 ALA A CA 1
ATOM 1392 C C . ALA A 1 183 ? -11.458 -33.365 -4.602 1.00 46.62 183 ALA A C 1
ATOM 1394 O O . ALA A 1 183 ? -12.525 -33.685 -4.088 1.00 46.62 183 ALA A O 1
ATOM 1395 N N . SER A 1 184 ? -11.249 -33.457 -5.915 1.00 42.72 184 SER A N 1
ATOM 1396 C CA . SER A 1 184 ? -12.153 -34.241 -6.753 1.00 42.72 184 SER A CA 1
ATOM 1397 C C . SER A 1 184 ? -12.070 -35.710 -6.323 1.00 42.72 184 SER A C 1
ATOM 1399 O O . SER A 1 184 ? -10.971 -36.212 -6.073 1.00 42.72 184 SER A O 1
ATOM 1401 N N . ASP A 1 185 ? -13.210 -36.411 -6.285 1.00 48.56 185 ASP A N 1
ATOM 1402 C CA . ASP A 1 185 ? -13.320 -37.854 -5.982 1.00 48.56 185 ASP A CA 1
ATOM 1403 C C . ASP A 1 185 ? -12.438 -38.746 -6.886 1.00 48.56 185 ASP A C 1
ATOM 1405 O O . ASP A 1 185 ? -12.264 -39.942 -6.652 1.00 48.56 185 ASP A O 1
ATOM 1409 N N . THR A 1 186 ? -11.830 -38.170 -7.921 1.00 50.59 186 THR A N 1
ATOM 1410 C CA . THR A 1 186 ? -10.867 -38.800 -8.818 1.00 50.59 186 THR A CA 1
ATOM 1411 C C . THR A 1 186 ? -9.424 -38.510 -8.401 1.00 50.59 186 THR A C 1
ATOM 1413 O O . THR A 1 186 ? -8.682 -37.886 -9.153 1.00 50.59 186 THR A O 1
ATOM 1416 N N 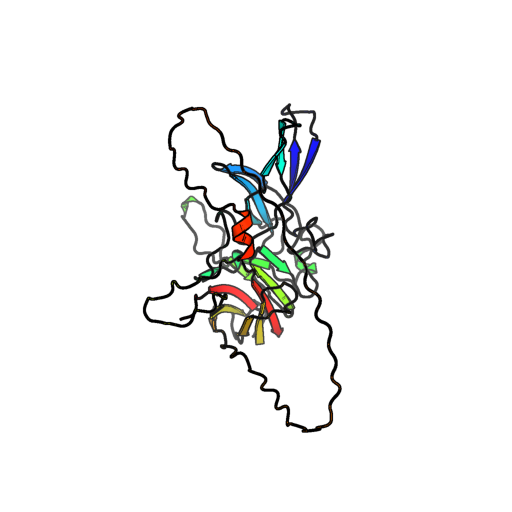. GLY A 1 187 ? -9.020 -38.947 -7.202 1.00 39.94 187 GLY A N 1
ATOM 1417 C CA . GLY A 1 187 ? -7.627 -39.259 -6.825 1.00 39.94 187 GLY A CA 1
ATOM 1418 C C . GLY A 1 187 ? -6.514 -38.289 -7.255 1.00 39.94 187 GLY A C 1
ATOM 1419 O O . GLY A 1 187 ? -5.388 -38.729 -7.482 1.00 39.94 187 GLY A O 1
ATOM 1420 N N . THR A 1 188 ? -6.797 -36.994 -7.404 1.00 45.50 188 THR A N 1
ATOM 1421 C CA . THR A 1 188 ? -5.796 -36.028 -7.865 1.00 45.50 188 THR A CA 1
ATOM 1422 C C . THR A 1 188 ? -5.034 -35.509 -6.654 1.00 45.50 188 THR A C 1
ATOM 1424 O O . THR A 1 188 ? -5.636 -35.144 -5.645 1.00 45.50 188 THR A O 1
ATOM 1427 N N . VAL A 1 189 ? -3.704 -35.520 -6.757 1.00 42.88 189 VAL A N 1
ATOM 1428 C CA . VAL A 1 189 ? -2.755 -35.044 -5.740 1.00 42.88 189 VAL A CA 1
ATOM 1429 C C . VAL A 1 189 ? -3.221 -33.688 -5.184 1.00 42.88 189 VAL A C 1
ATOM 1431 O O . VAL A 1 189 ? -3.609 -32.833 -5.987 1.00 42.88 189 VAL A O 1
ATOM 1434 N N . PRO A 1 190 ? -3.204 -33.468 -3.852 1.00 42.44 190 PRO A N 1
ATOM 1435 C CA . PRO A 1 190 ? -3.552 -32.179 -3.268 1.00 42.44 190 PRO A CA 1
ATOM 1436 C C . PRO A 1 190 ? -2.783 -31.069 -3.982 1.00 42.44 190 PRO A C 1
ATOM 1438 O O . PRO A 1 190 ? -1.555 -31.108 -4.050 1.00 42.44 190 PRO A O 1
ATOM 1441 N N . ARG A 1 191 ? -3.505 -30.101 -4.555 1.00 51.19 191 ARG A N 1
ATOM 1442 C CA . ARG A 1 191 ? -2.876 -28.908 -5.120 1.00 51.19 191 ARG A CA 1
ATOM 1443 C C . ARG A 1 191 ? -2.146 -28.216 -3.977 1.00 51.19 191 ARG A C 1
ATOM 1445 O O . ARG A 1 191 ? -2.782 -27.912 -2.966 1.00 51.19 191 ARG A O 1
ATOM 1452 N N . ASP A 1 192 ? -0.846 -27.967 -4.132 1.00 49.81 192 ASP A N 1
ATOM 1453 C CA . ASP A 1 192 ? -0.117 -27.073 -3.236 1.00 49.81 192 ASP A CA 1
ATOM 1454 C C . ASP A 1 192 ? -0.882 -25.749 -3.231 1.00 49.81 192 ASP A C 1
ATOM 1456 O O . ASP A 1 192 ? -0.863 -25.010 -4.217 1.00 49.81 192 ASP A O 1
ATOM 1460 N N . GLY A 1 193 ? -1.632 -25.490 -2.158 1.00 57.19 193 GLY A N 1
ATOM 1461 C CA . GLY A 1 193 ? -2.467 -24.305 -1.973 1.00 57.19 193 GLY A CA 1
ATOM 1462 C C . GLY A 1 193 ? -1.618 -23.057 -1.753 1.00 57.19 193 GLY A C 1
ATOM 1463 O O . GLY A 1 193 ? -1.819 -22.346 -0.780 1.00 57.19 193 GLY A O 1
ATOM 1464 N N . GLY A 1 194 ? -0.611 -22.837 -2.594 1.00 74.12 194 GLY A N 1
ATOM 1465 C CA . GLY A 1 194 ? 0.272 -21.684 -2.596 1.00 74.12 194 GLY A CA 1
ATOM 1466 C C . GLY A 1 194 ? -0.205 -20.622 -3.581 1.00 74.12 194 GLY A C 1
ATOM 1467 O O . GLY A 1 194 ? -0.884 -20.908 -4.569 1.00 74.12 194 GLY A O 1
ATOM 1468 N N . LEU A 1 195 ? 0.169 -19.371 -3.321 1.00 85.31 195 LEU A N 1
ATOM 1469 C CA . LEU A 1 195 ? -0.107 -18.264 -4.233 1.00 85.31 195 LEU A CA 1
ATOM 1470 C C . LEU A 1 195 ? 0.797 -18.340 -5.463 1.00 85.31 195 LEU A C 1
ATOM 1472 O O . LEU A 1 195 ? 2.008 -18.518 -5.339 1.00 85.31 195 LEU A O 1
ATOM 1476 N N . ARG A 1 196 ? 0.225 -18.126 -6.652 1.00 88.50 196 ARG A N 1
ATOM 1477 C CA . ARG A 1 196 ? 0.985 -18.009 -7.903 1.00 88.50 196 ARG A CA 1
ATOM 1478 C C . ARG A 1 196 ? 0.695 -16.676 -8.572 1.00 88.50 196 ARG A C 1
ATOM 1480 O O . ARG A 1 196 ? -0.423 -16.437 -9.021 1.00 88.50 196 ARG A O 1
ATOM 1487 N N . VAL A 1 197 ? 1.715 -15.827 -8.686 1.00 91.00 197 VAL A N 1
ATOM 1488 C CA . VAL A 1 197 ? 1.629 -14.607 -9.499 1.00 91.00 197 VAL A CA 1
ATOM 1489 C C . VAL A 1 197 ? 1.937 -14.958 -10.948 1.00 91.00 197 VAL A C 1
ATOM 1491 O O . VAL A 1 197 ? 3.055 -15.343 -11.275 1.00 91.00 197 VAL A O 1
ATOM 1494 N N . THR A 1 198 ? 0.949 -14.837 -11.828 1.00 90.75 198 THR A N 1
ATOM 1495 C CA . THR A 1 198 ? 1.068 -15.284 -13.225 1.00 90.75 198 THR A CA 1
ATOM 1496 C C . THR A 1 198 ? 1.513 -14.175 -14.165 1.00 90.75 198 THR A C 1
ATOM 1498 O O . THR A 1 198 ? 2.246 -14.434 -15.124 1.00 90.75 198 THR A O 1
ATOM 1501 N N . CYS A 1 199 ? 1.095 -12.937 -13.909 1.00 95.12 199 CYS A N 1
ATOM 1502 C CA . CYS A 1 199 ? 1.511 -11.792 -14.702 1.00 95.12 199 CYS A CA 1
ATOM 1503 C C . CYS A 1 199 ? 1.476 -10.475 -13.929 1.00 95.12 199 CYS A C 1
ATOM 1505 O O . CYS A 1 199 ? 0.819 -10.351 -12.895 1.00 95.12 199 CYS A O 1
ATOM 1507 N N . VAL A 1 200 ? 2.176 -9.490 -14.485 1.00 98.31 200 VAL A N 1
ATOM 1508 C CA . VAL A 1 200 ? 2.171 -8.083 -14.072 1.00 98.31 200 VAL A CA 1
ATOM 1509 C C . VAL A 1 200 ? 2.004 -7.195 -15.294 1.00 98.31 200 VAL A C 1
ATOM 1511 O O . VAL A 1 200 ? 2.505 -7.517 -16.373 1.00 98.31 200 VAL A O 1
ATOM 1514 N N . THR A 1 201 ? 1.357 -6.052 -15.114 1.00 98.56 201 THR A N 1
ATOM 1515 C CA . THR A 1 201 ? 1.245 -5.011 -16.134 1.00 98.56 201 THR A CA 1
ATOM 1516 C C . THR A 1 201 ? 2.150 -3.840 -15.762 1.00 98.56 201 THR A C 1
ATOM 1518 O O . THR A 1 201 ? 1.956 -3.198 -14.727 1.00 98.56 201 THR A O 1
ATOM 1521 N N . VAL A 1 202 ? 3.156 -3.558 -16.594 1.00 98.56 202 VAL A N 1
ATOM 1522 C CA . VAL A 1 202 ? 4.133 -2.479 -16.370 1.00 98.56 202 VAL A CA 1
ATOM 1523 C C . VAL A 1 202 ? 4.390 -1.678 -17.643 1.00 98.56 202 VAL A C 1
ATOM 1525 O O . VAL A 1 202 ? 4.104 -2.132 -18.751 1.00 98.56 202 VAL A O 1
ATOM 1528 N N . ARG A 1 203 ? 4.974 -0.491 -17.490 1.00 98.06 203 ARG A N 1
ATOM 1529 C CA . ARG A 1 203 ? 5.511 0.324 -18.592 1.00 98.06 203 ARG A CA 1
ATOM 1530 C C . ARG A 1 203 ? 6.803 1.013 -18.171 1.00 98.06 203 ARG A C 1
ATOM 1532 O O . ARG A 1 203 ? 7.115 1.063 -16.983 1.00 98.06 203 ARG A O 1
ATOM 1539 N N . VAL A 1 204 ? 7.525 1.606 -19.118 1.00 98.44 204 VAL A N 1
ATOM 1540 C CA . VAL A 1 204 ? 8.662 2.480 -18.795 1.00 98.44 204 VAL A CA 1
ATOM 1541 C C . VAL A 1 204 ? 8.157 3.767 -18.137 1.00 98.44 204 VAL A C 1
ATOM 1543 O O . VAL A 1 204 ? 7.240 4.417 -18.646 1.00 98.44 204 VAL A O 1
ATOM 1546 N N . HIS A 1 205 ? 8.772 4.154 -17.018 1.00 97.94 205 HIS A N 1
ATOM 1547 C CA . HIS A 1 205 ? 8.484 5.425 -16.360 1.00 97.94 205 HIS A CA 1
ATOM 1548 C C . HIS A 1 205 ? 8.881 6.604 -17.259 1.00 97.94 205 HIS A C 1
ATOM 1550 O O . HIS A 1 205 ? 9.919 6.591 -17.927 1.00 97.94 205 HIS A O 1
ATOM 1556 N N . ARG A 1 206 ? 8.080 7.673 -17.243 1.00 95.06 206 ARG A N 1
ATOM 1557 C CA . ARG A 1 206 ? 8.344 8.877 -18.041 1.00 95.06 206 ARG A CA 1
ATOM 1558 C C . ARG A 1 206 ? 9.761 9.416 -17.792 1.00 95.06 206 ARG A C 1
ATOM 1560 O O . ARG A 1 206 ? 10.179 9.606 -16.655 1.00 95.06 206 ARG A O 1
ATOM 1567 N N . GLY A 1 207 ? 10.471 9.727 -18.878 1.00 94.75 207 GLY A N 1
ATOM 1568 C CA . GLY A 1 207 ? 11.852 10.224 -18.839 1.00 94.75 207 GLY A CA 1
ATOM 1569 C C . GLY A 1 207 ? 12.918 9.136 -18.994 1.00 94.75 207 GLY A C 1
ATOM 1570 O O . GLY A 1 207 ? 14.094 9.468 -19.113 1.00 94.75 207 GLY A O 1
ATOM 1571 N N . PHE A 1 208 ? 12.523 7.863 -19.053 1.00 96.44 208 PHE A N 1
ATOM 1572 C CA . PHE A 1 208 ? 13.401 6.745 -19.390 1.00 96.44 208 PHE A CA 1
ATOM 1573 C C . PHE A 1 208 ? 13.061 6.209 -20.785 1.00 96.44 208 PHE A C 1
ATOM 1575 O O . PHE A 1 208 ? 11.900 6.193 -21.184 1.00 96.44 208 PHE A O 1
ATOM 1582 N N . ALA A 1 209 ? 14.079 5.777 -21.534 1.00 95.00 209 ALA A N 1
ATOM 1583 C CA . ALA A 1 209 ? 13.890 5.181 -22.860 1.00 95.00 209 ALA A CA 1
ATOM 1584 C C . ALA A 1 209 ? 13.521 3.689 -22.788 1.00 95.00 209 ALA A C 1
ATOM 1586 O O . ALA A 1 209 ? 12.799 3.186 -23.638 1.00 95.00 209 ALA A O 1
ATOM 1587 N N . ARG A 1 210 ? 14.030 2.976 -21.777 1.00 96.75 210 ARG A N 1
ATOM 1588 C CA . ARG A 1 210 ? 13.763 1.557 -21.510 1.00 96.75 210 ARG A CA 1
ATOM 1589 C C . ARG A 1 210 ? 13.981 1.244 -20.032 1.00 96.75 210 ARG A C 1
ATOM 1591 O O . ARG A 1 210 ? 14.674 2.001 -19.345 1.00 96.75 210 ARG A O 1
ATOM 1598 N N . ALA A 1 211 ? 13.448 0.118 -19.581 1.00 98.00 211 ALA A N 1
ATOM 1599 C CA . ALA A 1 211 ? 13.827 -0.511 -18.322 1.00 98.00 211 ALA A CA 1
ATOM 1600 C C . ALA A 1 211 ? 14.151 -1.988 -18.578 1.00 98.00 211 ALA A C 1
ATOM 1602 O O . ALA A 1 211 ? 13.615 -2.586 -19.510 1.00 98.00 211 ALA A O 1
ATOM 1603 N N . ASP A 1 212 ? 15.066 -2.538 -17.790 1.00 98.19 212 ASP A N 1
ATOM 1604 C CA . ASP A 1 212 ? 15.579 -3.894 -17.976 1.00 98.19 212 ASP A CA 1
ATOM 1605 C C . ASP A 1 212 ? 15.864 -4.521 -16.613 1.00 98.19 212 ASP A C 1
ATOM 1607 O O . ASP A 1 212 ? 16.684 -3.994 -15.857 1.00 98.19 212 ASP A O 1
ATOM 1611 N N . GLY A 1 213 ? 15.161 -5.596 -16.268 1.00 97.75 213 GLY A N 1
ATOM 1612 C CA . GLY A 1 213 ? 15.224 -6.180 -14.935 1.00 97.75 213 GLY A CA 1
ATOM 1613 C C . GLY A 1 213 ? 14.192 -7.273 -14.707 1.00 97.75 213 GLY A C 1
ATOM 1614 O O . GLY A 1 213 ? 13.774 -7.964 -15.631 1.00 97.75 213 GLY A O 1
ATOM 1615 N N . ARG A 1 214 ? 13.768 -7.428 -13.455 1.00 98.25 214 ARG A N 1
ATOM 1616 C CA . ARG A 1 214 ? 12.700 -8.346 -13.054 1.00 98.25 214 ARG A CA 1
ATOM 1617 C C . ARG A 1 214 ? 11.948 -7.837 -11.833 1.00 98.25 214 ARG A C 1
ATOM 1619 O O . ARG A 1 214 ? 12.488 -7.048 -11.055 1.00 98.25 214 ARG A O 1
ATOM 1626 N N . PHE A 1 215 ? 10.730 -8.325 -11.635 1.00 98.38 215 PHE A N 1
ATOM 1627 C CA . PHE A 1 215 ? 10.161 -8.384 -10.293 1.00 98.38 215 PHE A CA 1
ATOM 1628 C C . PHE A 1 215 ? 10.601 -9.676 -9.612 1.00 98.38 215 PHE A C 1
ATOM 1630 O O . PHE A 1 215 ? 10.394 -10.755 -10.163 1.00 98.38 215 PHE A O 1
ATOM 1637 N N . MET A 1 216 ? 11.175 -9.545 -8.419 1.00 97.56 216 MET A N 1
ATOM 1638 C CA . MET A 1 216 ? 11.264 -10.620 -7.436 1.00 97.56 216 MET A CA 1
ATOM 1639 C C . MET A 1 216 ? 10.058 -10.518 -6.510 1.00 97.56 216 MET A C 1
ATOM 1641 O O . MET A 1 216 ? 9.811 -9.447 -5.950 1.00 97.56 216 MET A O 1
ATOM 1645 N N . ILE A 1 217 ? 9.300 -11.602 -6.381 1.00 97.19 217 ILE A N 1
ATOM 1646 C CA . ILE A 1 217 ? 8.055 -11.632 -5.619 1.00 97.19 217 ILE A CA 1
ATOM 1647 C C . ILE A 1 217 ? 8.236 -12.575 -4.440 1.00 97.19 217 ILE A C 1
ATOM 1649 O O . ILE A 1 217 ? 8.454 -13.767 -4.644 1.00 97.19 217 ILE A O 1
ATOM 1653 N N . SER A 1 218 ? 8.135 -12.049 -3.223 1.00 95.75 218 SER A N 1
ATOM 1654 C CA . SER A 1 218 ? 8.373 -12.793 -1.984 1.00 95.75 218 SER A CA 1
ATOM 1655 C C . SER A 1 218 ? 7.199 -12.738 -1.016 1.00 95.75 218 SER A C 1
ATOM 1657 O O . SER A 1 218 ? 6.333 -11.866 -1.114 1.00 95.75 218 SER A O 1
ATOM 1659 N N . THR A 1 219 ? 7.189 -13.664 -0.056 1.00 94.81 219 THR A N 1
ATOM 1660 C CA . THR A 1 219 ? 6.218 -13.693 1.053 1.00 94.81 219 THR A CA 1
ATOM 1661 C C . THR A 1 219 ? 6.714 -12.981 2.312 1.00 94.81 219 THR A C 1
ATOM 1663 O O . THR A 1 219 ? 6.042 -12.979 3.338 1.00 94.81 219 THR A O 1
ATOM 1666 N N . ASP A 1 220 ? 7.887 -12.362 2.244 1.00 94.50 220 ASP A N 1
ATOM 1667 C CA . ASP A 1 220 ? 8.502 -11.559 3.297 1.00 94.50 220 ASP A CA 1
ATOM 1668 C C . ASP A 1 220 ? 9.073 -10.255 2.705 1.00 94.50 220 ASP A C 1
ATOM 1670 O O . ASP A 1 220 ? 9.410 -10.212 1.512 1.00 94.50 220 ASP A O 1
ATOM 1674 N N . PRO A 1 221 ? 9.178 -9.181 3.506 1.00 94.75 221 PRO A N 1
ATOM 1675 C CA . PRO A 1 221 ? 9.633 -7.879 3.024 1.00 94.75 221 PRO A CA 1
ATOM 1676 C C . PRO A 1 221 ? 11.110 -7.856 2.602 1.00 94.75 221 PRO A C 1
ATOM 1678 O O . PRO A 1 221 ? 11.482 -7.020 1.773 1.00 94.75 221 PRO A O 1
ATOM 1681 N N . ASP A 1 222 ? 11.947 -8.757 3.122 1.00 94.00 222 ASP A N 1
ATOM 1682 C CA . ASP A 1 222 ? 13.387 -8.790 2.843 1.00 94.00 222 ASP A CA 1
ATOM 1683 C C . ASP A 1 222 ? 13.705 -9.486 1.514 1.00 94.00 222 ASP A C 1
ATOM 1685 O O . ASP A 1 222 ? 14.700 -9.165 0.861 1.00 94.00 222 ASP A O 1
ATOM 1689 N N . GLY A 1 223 ? 12.798 -10.334 1.029 1.00 94.00 223 GLY A N 1
ATOM 1690 C CA . GLY A 1 223 ? 12.956 -11.079 -0.217 1.00 94.00 223 GLY A CA 1
ATOM 1691 C C . GLY A 1 223 ? 13.611 -12.444 -0.033 1.00 94.00 223 GLY A C 1
ATOM 1692 O O . GLY A 1 223 ? 14.093 -13.006 -1.015 1.00 94.00 223 GLY A O 1
ATOM 1693 N N . VAL A 1 224 ? 13.648 -12.963 1.198 1.00 93.81 224 VAL A N 1
ATOM 1694 C CA . VAL A 1 224 ? 14.273 -14.251 1.539 1.00 93.81 224 VAL A CA 1
ATOM 1695 C C . VAL A 1 224 ? 13.482 -15.417 0.941 1.00 93.81 224 VAL A C 1
ATOM 1697 O O . VAL A 1 224 ? 14.057 -16.344 0.374 1.00 93.81 224 VAL A O 1
ATOM 1700 N N . HIS A 1 225 ? 12.158 -15.351 1.007 1.00 92.38 225 HIS A N 1
ATOM 1701 C CA . HIS A 1 225 ? 11.220 -16.358 0.529 1.00 92.38 225 HIS A CA 1
ATOM 1702 C C . HIS A 1 225 ? 10.605 -15.913 -0.801 1.00 92.38 225 HIS A C 1
ATOM 1704 O O . HIS A 1 225 ? 9.428 -15.558 -0.888 1.00 92.38 225 HIS A O 1
ATOM 1710 N N . CYS A 1 226 ? 11.431 -15.888 -1.850 1.00 93.06 226 CYS A N 1
ATOM 1711 C CA . CYS A 1 226 ? 10.994 -15.595 -3.214 1.00 93.06 226 CYS A CA 1
ATOM 1712 C C . CYS A 1 226 ? 10.168 -16.762 -3.782 1.00 93.06 226 CYS A C 1
ATOM 1714 O O . CYS A 1 226 ? 10.636 -17.898 -3.814 1.00 93.06 226 CYS A O 1
ATOM 1716 N N . ILE A 1 227 ? 8.954 -16.475 -4.252 1.00 90.12 227 ILE A N 1
ATOM 1717 C CA . ILE A 1 227 ? 8.013 -17.460 -4.809 1.00 90.12 227 ILE A CA 1
ATOM 1718 C C . ILE A 1 227 ? 7.829 -17.329 -6.324 1.00 90.12 227 ILE A C 1
ATOM 1720 O O . ILE A 1 227 ? 7.317 -18.246 -6.963 1.00 90.12 227 ILE A O 1
ATOM 1724 N N . ALA A 1 228 ? 8.212 -16.192 -6.910 1.00 91.88 228 ALA A N 1
ATOM 1725 C CA . ALA A 1 228 ? 8.138 -15.979 -8.348 1.00 91.88 228 ALA A CA 1
ATOM 1726 C C . ALA A 1 228 ? 9.117 -14.900 -8.811 1.00 91.88 228 ALA A C 1
ATOM 1728 O O . ALA A 1 228 ? 9.342 -13.893 -8.135 1.00 91.88 228 ALA A O 1
ATOM 1729 N N . GLU A 1 229 ? 9.624 -15.076 -10.028 1.00 95.31 229 GLU A N 1
ATOM 1730 C CA . GLU A 1 229 ? 10.312 -14.026 -10.766 1.00 95.31 229 GLU A CA 1
ATOM 1731 C C . GLU A 1 229 ? 9.588 -13.742 -12.084 1.00 95.31 229 GLU A C 1
ATOM 1733 O O . GLU A 1 229 ? 9.095 -14.651 -12.764 1.00 95.31 229 GLU A O 1
ATOM 1738 N N . ILE A 1 230 ? 9.516 -12.461 -12.445 1.00 97.06 230 ILE A N 1
ATOM 1739 C CA . ILE A 1 230 ? 8.938 -12.012 -13.713 1.00 97.06 230 ILE A CA 1
ATOM 1740 C C . ILE A 1 230 ? 9.947 -11.103 -14.416 1.00 97.06 230 ILE A C 1
ATOM 1742 O O . ILE A 1 230 ? 10.130 -9.969 -13.964 1.00 97.06 230 ILE A O 1
ATOM 1746 N N . PRO A 1 231 ? 10.602 -11.560 -15.500 1.00 98.00 231 PRO A N 1
ATOM 1747 C CA . PRO A 1 231 ? 11.479 -10.721 -16.311 1.00 98.00 231 PRO A CA 1
ATOM 1748 C C . PRO A 1 231 ? 10.717 -9.546 -16.931 1.00 98.00 231 PRO A C 1
ATOM 1750 O O . PRO A 1 231 ? 9.624 -9.718 -17.476 1.00 98.00 231 PRO A O 1
ATOM 1753 N N . LEU A 1 232 ? 11.300 -8.351 -16.862 1.00 97.94 232 LEU A N 1
ATOM 1754 C CA . LEU A 1 232 ? 10.721 -7.097 -17.335 1.00 97.94 232 LEU A CA 1
ATOM 1755 C C . LEU A 1 232 ? 11.678 -6.419 -18.317 1.00 97.94 232 LEU A C 1
ATOM 1757 O O . LEU A 1 232 ? 12.764 -5.982 -17.941 1.00 97.94 232 LEU A O 1
ATOM 1761 N N . HIS A 1 233 ? 11.221 -6.258 -19.558 1.00 97.56 233 HIS A N 1
ATOM 1762 C CA . HIS A 1 233 ? 11.957 -5.568 -20.624 1.00 97.56 233 HIS A CA 1
ATOM 1763 C C . HIS A 1 233 ? 11.078 -4.539 -21.370 1.00 97.56 233 HIS A C 1
ATOM 1765 O O . HIS A 1 233 ? 10.948 -4.614 -22.597 1.00 97.56 233 HIS A O 1
ATOM 1771 N N . PRO A 1 234 ? 10.383 -3.607 -20.681 1.00 97.31 234 PRO A N 1
A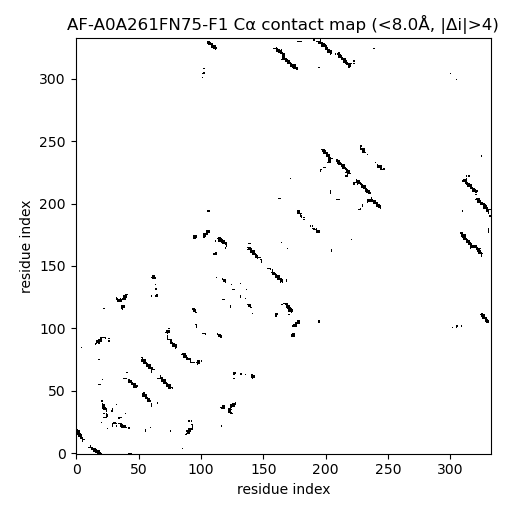TOM 1772 C CA . PRO A 1 234 ? 9.568 -2.611 -21.364 1.00 97.31 234 PRO A CA 1
ATOM 1773 C C . PRO A 1 234 ? 10.453 -1.586 -22.095 1.00 97.31 234 PRO A C 1
ATOM 1775 O O . PRO A 1 234 ? 11.467 -1.106 -21.581 1.00 97.31 234 PRO A O 1
ATOM 1778 N N . THR A 1 235 ? 10.047 -1.227 -23.312 1.00 96.00 235 THR A N 1
ATOM 1779 C CA . THR A 1 235 ? 10.806 -0.345 -24.219 1.00 96.00 235 THR A CA 1
ATOM 1780 C C . THR A 1 235 ? 10.098 0.972 -24.534 1.00 96.00 235 THR A C 1
ATOM 1782 O O . THR A 1 235 ? 10.615 1.778 -25.301 1.00 96.00 235 THR A O 1
ATOM 1785 N N . ASN A 1 236 ? 8.907 1.195 -23.975 1.00 94.94 236 ASN A N 1
ATOM 1786 C CA . ASN A 1 236 ? 8.125 2.415 -24.145 1.00 94.94 236 ASN A CA 1
ATOM 1787 C C . ASN A 1 236 ? 7.185 2.651 -22.946 1.00 94.94 236 ASN A C 1
ATOM 1789 O O . ASN A 1 236 ? 7.136 1.860 -22.003 1.00 94.94 236 ASN A O 1
ATOM 1793 N N . ASN A 1 237 ? 6.444 3.756 -22.975 1.00 94.25 237 ASN A N 1
ATOM 1794 C CA . ASN A 1 237 ? 5.482 4.141 -21.942 1.00 94.25 237 ASN A CA 1
ATOM 1795 C C . ASN A 1 237 ? 4.073 3.545 -22.158 1.00 94.25 237 ASN A C 1
ATOM 1797 O O . ASN A 1 237 ? 3.114 4.046 -21.568 1.00 94.25 237 ASN A O 1
ATOM 1801 N N . ASP A 1 238 ? 3.941 2.485 -22.957 1.00 95.94 238 ASP A N 1
ATOM 1802 C CA . ASP A 1 238 ? 2.682 1.755 -23.101 1.00 95.94 238 ASP A CA 1
ATOM 1803 C C . ASP A 1 238 ? 2.606 0.637 -22.063 1.00 95.94 238 ASP A C 1
ATOM 1805 O O . ASP A 1 238 ? 3.600 -0.038 -21.781 1.00 95.94 238 ASP A O 1
ATOM 1809 N N . TRP A 1 239 ? 1.415 0.414 -21.507 1.00 97.00 239 TRP A N 1
ATOM 1810 C CA . TRP A 1 239 ? 1.167 -0.703 -20.601 1.00 97.00 239 TRP A CA 1
ATOM 1811 C C . TRP A 1 239 ? 1.362 -2.038 -21.325 1.00 97.00 239 TRP A C 1
ATOM 1813 O O . TRP A 1 239 ? 0.749 -2.291 -22.363 1.00 97.00 239 TRP A O 1
ATOM 1823 N N . ARG A 1 240 ? 2.206 -2.908 -20.767 1.00 97.69 240 ARG A N 1
ATOM 1824 C CA . ARG A 1 240 ? 2.478 -4.247 -21.296 1.00 97.69 240 ARG A CA 1
ATOM 1825 C C . ARG A 1 240 ? 2.411 -5.288 -20.193 1.00 97.69 240 ARG A C 1
ATOM 1827 O O . ARG A 1 240 ? 2.850 -5.048 -19.072 1.00 97.69 240 ARG A O 1
ATOM 1834 N N . VAL A 1 241 ? 1.892 -6.458 -20.549 1.00 98.06 241 VAL A N 1
ATOM 1835 C CA . VAL A 1 241 ? 1.803 -7.614 -19.656 1.00 98.06 241 VAL A CA 1
ATOM 1836 C C . VAL A 1 241 ? 3.077 -8.447 -19.770 1.00 98.06 241 VAL A C 1
ATOM 1838 O O . VAL A 1 241 ? 3.473 -8.831 -20.869 1.00 98.06 241 VAL A O 1
ATOM 1841 N N . PHE A 1 242 ? 3.679 -8.766 -18.631 1.00 97.44 242 PHE A N 1
ATOM 1842 C CA . PHE A 1 242 ? 4.817 -9.674 -18.496 1.00 97.44 242 PHE A CA 1
ATOM 1843 C C . PHE A 1 242 ? 4.394 -10.869 -17.651 1.00 97.44 242 PHE A C 1
ATOM 1845 O O . PHE A 1 242 ? 3.607 -10.717 -16.717 1.00 97.44 242 PHE A O 1
ATOM 1852 N N . ARG A 1 243 ? 4.874 -12.064 -17.994 1.00 94.62 243 ARG A N 1
ATOM 1853 C CA . ARG A 1 243 ? 4.428 -13.326 -17.390 1.00 94.62 243 ARG A CA 1
ATOM 1854 C C . ARG A 1 243 ? 5.539 -13.974 -16.581 1.00 94.62 243 ARG A C 1
ATOM 1856 O O . ARG A 1 243 ? 6.707 -13.867 -16.947 1.00 94.62 243 ARG A O 1
ATOM 1863 N N . SER A 1 244 ? 5.151 -14.641 -15.500 1.00 84.12 244 SER A N 1
ATOM 1864 C CA . SER A 1 244 ? 6.081 -15.402 -14.673 1.00 84.12 244 SER A CA 1
ATOM 1865 C C . SER A 1 244 ? 6.674 -16.576 -15.436 1.00 84.12 244 SER A C 1
ATOM 1867 O O . SER A 1 244 ? 6.003 -17.220 -16.246 1.00 84.12 244 SER A O 1
ATOM 1869 N N . VAL A 1 245 ? 7.949 -16.837 -15.163 1.00 74.19 245 VAL A N 1
ATOM 1870 C CA . VAL A 1 245 ? 8.599 -18.087 -15.536 1.00 74.19 245 VAL A CA 1
ATOM 1871 C C . VAL A 1 245 ? 8.325 -19.069 -14.403 1.00 74.19 245 VAL A C 1
ATOM 1873 O O . VAL A 1 245 ? 8.609 -18.765 -13.245 1.00 74.19 245 VAL A O 1
ATOM 1876 N N . VAL A 1 246 ? 7.751 -20.233 -14.715 1.00 59.09 246 VAL A N 1
ATOM 1877 C CA . VAL A 1 246 ? 7.565 -21.294 -13.718 1.00 59.09 246 VAL A CA 1
ATOM 1878 C C . VAL A 1 246 ? 8.946 -21.719 -13.223 1.00 59.09 246 VAL A C 1
ATOM 1880 O O . VAL A 1 246 ? 9.719 -22.310 -13.973 1.00 59.09 246 VAL A O 1
ATOM 1883 N N . MET A 1 247 ? 9.261 -21.409 -11.967 1.00 52.22 247 MET A N 1
ATOM 1884 C CA . MET A 1 247 ? 10.405 -21.996 -11.277 1.00 52.22 247 MET A CA 1
ATOM 1885 C C . MET A 1 247 ? 10.021 -23.441 -10.943 1.00 52.22 247 MET A C 1
ATOM 1887 O O . MET A 1 247 ? 9.196 -23.675 -10.059 1.00 52.22 247 MET A O 1
ATOM 1891 N N . SER A 1 248 ? 10.550 -24.423 -11.675 1.00 36.31 248 SER A N 1
ATOM 1892 C CA . SER A 1 248 ? 10.518 -25.807 -11.196 1.00 36.31 248 SER A CA 1
ATOM 1893 C C . SER A 1 248 ? 11.358 -25.877 -9.918 1.00 36.31 248 SER A C 1
ATOM 1895 O O . SER A 1 248 ? 12.479 -25.364 -9.931 1.00 36.31 248 SER A O 1
ATOM 1897 N N . PRO A 1 249 ? 10.873 -26.481 -8.821 1.00 39.78 249 PRO A N 1
ATOM 1898 C CA . PRO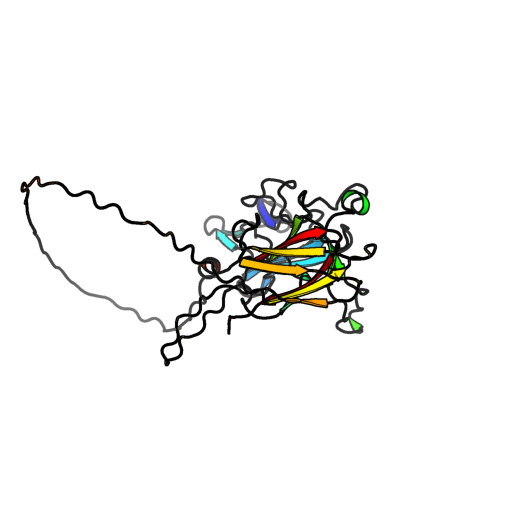 A 1 249 ? 11.726 -26.726 -7.672 1.00 39.78 249 PRO A CA 1
ATOM 1899 C C . PRO A 1 249 ? 12.826 -27.697 -8.108 1.00 39.78 249 PRO A C 1
ATOM 1901 O O . PRO A 1 249 ? 12.561 -28.853 -8.441 1.00 39.78 249 PRO A O 1
ATOM 1904 N N . SER A 1 250 ? 14.058 -27.202 -8.174 1.00 32.09 250 SER A N 1
ATOM 1905 C CA . SER A 1 250 ? 15.240 -28.025 -8.396 1.00 32.09 250 SER A CA 1
ATOM 1906 C C . SER A 1 250 ? 15.355 -29.003 -7.229 1.00 32.09 250 SER A C 1
ATOM 1908 O O . SER A 1 250 ? 15.646 -28.599 -6.106 1.00 32.09 250 SER A O 1
ATOM 1910 N N . ILE A 1 251 ? 15.104 -30.286 -7.481 1.00 35.44 251 ILE A N 1
ATOM 1911 C CA . ILE A 1 251 ? 15.499 -31.352 -6.563 1.00 35.44 251 ILE A CA 1
ATOM 1912 C C . ILE A 1 251 ? 17.026 -31.407 -6.627 1.00 35.44 251 ILE A C 1
ATOM 1914 O O . ILE A 1 251 ? 17.586 -31.908 -7.602 1.00 35.44 251 ILE A O 1
ATOM 1918 N N . GLU A 1 252 ? 17.710 -30.880 -5.613 1.00 32.38 252 GLU A N 1
ATOM 1919 C CA . GLU A 1 252 ? 19.096 -31.269 -5.361 1.00 32.38 252 GLU A CA 1
ATOM 1920 C C . GLU A 1 252 ? 19.089 -32.748 -4.956 1.00 32.38 252 GLU A C 1
ATOM 1922 O O . GLU A 1 252 ? 18.807 -33.103 -3.812 1.00 32.38 252 GLU A O 1
ATOM 1927 N N . GLN A 1 253 ? 19.352 -33.638 -5.914 1.00 32.25 253 GLN A N 1
ATOM 1928 C CA . GLN A 1 253 ? 19.788 -34.989 -5.588 1.00 32.25 253 GLN A CA 1
ATOM 1929 C C . GLN A 1 253 ? 21.232 -34.886 -5.101 1.00 32.25 253 GLN A C 1
ATOM 1931 O O . GLN A 1 253 ? 22.150 -34.679 -5.894 1.00 32.25 253 GLN A O 1
ATOM 1936 N N . SER A 1 254 ? 21.437 -35.007 -3.791 1.00 33.25 254 SER A N 1
ATOM 1937 C CA . SER A 1 254 ? 22.759 -35.293 -3.255 1.00 33.25 254 SER A CA 1
ATOM 1938 C C . SER A 1 254 ? 23.106 -36.748 -3.580 1.00 33.25 254 SER A C 1
ATOM 1940 O O . SER A 1 254 ? 22.562 -37.695 -3.012 1.00 33.25 254 SER A O 1
ATOM 1942 N N . GLU A 1 255 ? 24.024 -36.942 -4.524 1.00 33.94 255 GLU A N 1
ATOM 1943 C CA . GLU A 1 255 ? 24.734 -38.208 -4.662 1.00 33.94 255 GLU A CA 1
ATOM 1944 C C . GLU A 1 255 ? 25.682 -38.361 -3.465 1.00 33.94 255 GLU A C 1
ATOM 1946 O O . GLU A 1 255 ? 26.820 -37.895 -3.476 1.00 33.94 255 GLU A O 1
ATOM 1951 N N . ALA A 1 256 ? 25.211 -39.012 -2.402 1.00 33.72 256 ALA A N 1
ATOM 1952 C CA . ALA A 1 256 ? 26.094 -39.610 -1.412 1.00 33.72 256 ALA A CA 1
ATOM 1953 C C . ALA A 1 256 ? 26.471 -41.014 -1.902 1.00 33.72 256 ALA A C 1
ATOM 1955 O O . ALA A 1 256 ? 25.752 -41.991 -1.684 1.00 33.72 256 ALA A O 1
ATOM 1956 N N . ALA A 1 257 ? 27.601 -41.093 -2.606 1.00 33.34 257 ALA A N 1
ATOM 1957 C CA . ALA A 1 257 ? 28.300 -42.344 -2.856 1.00 33.34 257 ALA A CA 1
ATOM 1958 C C . ALA A 1 257 ? 28.644 -43.008 -1.513 1.00 33.34 257 ALA A C 1
ATOM 1960 O O . ALA A 1 257 ? 29.154 -42.361 -0.597 1.00 33.34 257 ALA A O 1
ATOM 1961 N N . GLY A 1 258 ? 28.309 -44.292 -1.400 1.00 32.47 258 GLY A N 1
ATOM 1962 C CA . GLY A 1 258 ? 28.476 -45.069 -0.182 1.00 32.47 258 GLY A CA 1
ATOM 1963 C C . GLY A 1 258 ? 29.935 -45.302 0.197 1.00 32.47 258 GLY A C 1
ATOM 1964 O O . GLY A 1 258 ? 30.797 -45.473 -0.662 1.00 32.47 258 GLY A O 1
ATOM 1965 N N . ASP A 1 259 ? 30.166 -45.404 1.502 1.00 31.81 259 ASP A N 1
ATOM 1966 C CA . ASP A 1 259 ? 31.307 -46.122 2.050 1.00 31.81 259 ASP A CA 1
ATOM 1967 C C . ASP A 1 259 ? 30.804 -47.084 3.135 1.00 31.81 259 ASP A C 1
ATOM 1969 O O . ASP A 1 259 ? 30.158 -46.691 4.110 1.00 31.81 259 ASP A O 1
ATOM 1973 N N . MET A 1 260 ? 31.029 -48.373 2.888 1.00 33.56 260 MET A N 1
ATOM 1974 C CA . MET A 1 260 ? 30.720 -49.474 3.790 1.00 33.56 260 MET A CA 1
ATOM 1975 C C . MET A 1 260 ? 31.916 -49.692 4.715 1.00 33.56 260 MET A C 1
ATOM 1977 O O . MET A 1 260 ? 32.938 -50.224 4.293 1.00 33.56 260 MET A O 1
ATOM 1981 N N . GLY A 1 261 ? 31.749 -49.371 5.997 1.00 30.20 261 GLY A N 1
ATOM 1982 C CA . GLY A 1 261 ? 32.677 -49.738 7.065 1.00 30.20 261 GLY A CA 1
ATOM 1983 C C . GLY A 1 261 ? 31.948 -50.485 8.177 1.00 30.20 261 GLY A C 1
ATOM 1984 O O . GLY A 1 261 ? 31.293 -49.881 9.017 1.00 30.20 261 GLY A O 1
ATOM 1985 N N . GLN A 1 262 ? 32.040 -51.811 8.146 1.00 31.41 262 GLN A N 1
ATOM 1986 C CA . GLN A 1 262 ? 31.516 -52.755 9.134 1.00 31.41 262 GLN A CA 1
ATOM 1987 C C . GLN A 1 262 ? 32.467 -52.879 10.342 1.00 31.41 262 GLN A C 1
ATOM 1989 O O . GLN A 1 262 ? 33.673 -52.747 10.145 1.00 31.41 262 GLN A O 1
ATOM 1994 N N . LEU A 1 263 ? 31.906 -53.188 11.530 1.00 31.23 263 LEU A N 1
ATOM 1995 C CA . LEU A 1 263 ? 32.456 -53.819 12.767 1.00 31.23 263 LEU A CA 1
ATOM 1996 C C . LEU A 1 263 ? 31.932 -53.067 14.014 1.00 31.23 263 LEU A C 1
ATOM 1998 O O . LEU A 1 263 ? 31.891 -51.846 14.004 1.00 31.23 263 LEU A O 1
ATOM 2002 N N . ASP A 1 264 ? 31.568 -53.645 15.158 1.00 29.61 264 ASP A N 1
ATOM 2003 C CA . ASP A 1 264 ? 31.193 -54.988 15.616 1.00 29.61 264 ASP A CA 1
ATOM 2004 C C . ASP A 1 264 ? 30.503 -54.798 16.999 1.00 29.61 264 ASP A C 1
ATOM 2006 O O . ASP A 1 264 ? 30.551 -53.729 17.605 1.00 29.61 264 ASP A O 1
ATOM 2010 N N . ARG A 1 265 ? 29.838 -55.859 17.444 1.00 31.53 265 ARG A N 1
ATOM 2011 C CA . ARG A 1 265 ? 28.960 -56.113 18.597 1.00 31.53 265 ARG A CA 1
ATOM 2012 C C . ARG A 1 265 ? 29.318 -55.518 19.971 1.00 31.53 265 ARG A C 1
ATOM 2014 O O . ARG A 1 265 ? 30.465 -55.520 20.402 1.00 31.53 265 ARG A O 1
ATOM 2021 N N . GLY A 1 266 ? 28.258 -55.254 20.744 1.00 27.34 266 GLY A N 1
ATOM 2022 C CA . GLY A 1 266 ? 28.281 -55.156 22.208 1.00 27.34 266 GLY A CA 1
ATOM 2023 C C . GLY A 1 266 ? 26.871 -55.185 22.812 1.00 27.34 266 GLY A C 1
ATOM 2024 O O . GLY A 1 266 ? 26.186 -54.172 22.846 1.00 27.34 266 GLY A O 1
ATOM 2025 N N . THR A 1 267 ? 26.438 -56.367 23.241 1.00 29.00 267 THR A N 1
ATOM 2026 C CA . THR A 1 267 ? 25.195 -56.692 23.964 1.00 29.00 267 THR A CA 1
ATOM 2027 C C . THR A 1 267 ? 25.198 -56.141 25.399 1.00 29.00 267 THR A C 1
ATOM 2029 O O . THR A 1 267 ? 26.261 -56.151 26.014 1.00 29.00 267 THR A O 1
ATOM 2032 N N . MET A 1 268 ? 24.028 -55.772 25.951 1.00 29.88 268 MET A N 1
ATOM 2033 C CA . MET A 1 268 ? 23.496 -56.206 27.272 1.00 29.88 268 MET A CA 1
ATOM 2034 C C . MET A 1 268 ? 22.285 -55.359 27.726 1.00 29.88 268 MET A C 1
ATOM 2036 O O . MET A 1 268 ? 22.405 -54.160 27.953 1.00 29.88 268 MET A O 1
ATOM 2040 N N . ASP A 1 269 ? 21.141 -56.041 27.824 1.00 28.27 269 ASP A N 1
ATOM 2041 C CA . ASP A 1 269 ? 20.101 -56.053 28.868 1.00 28.27 269 ASP A CA 1
ATOM 2042 C C . ASP A 1 269 ? 19.784 -54.830 29.749 1.00 28.27 269 ASP A C 1
ATOM 2044 O O . ASP A 1 269 ? 20.640 -54.235 30.399 1.00 28.27 269 ASP A O 1
ATOM 2048 N N . GLY A 1 270 ? 18.474 -54.594 29.920 1.00 28.91 270 GLY A N 1
ATOM 2049 C CA . GLY A 1 270 ? 17.931 -53.768 31.000 1.00 28.91 270 GLY A CA 1
ATOM 2050 C C . GLY A 1 270 ? 16.425 -53.509 30.914 1.00 28.91 270 GLY A C 1
ATOM 2051 O O . GLY A 1 270 ? 16.007 -52.374 30.717 1.00 28.91 270 GLY A O 1
ATOM 2052 N N . VAL A 1 271 ? 15.608 -54.557 31.058 1.00 31.20 271 VAL A N 1
ATOM 2053 C CA . VAL A 1 271 ? 14.156 -54.471 31.314 1.00 31.20 271 VAL A CA 1
ATOM 2054 C C . VAL A 1 271 ? 13.915 -54.026 32.759 1.00 31.20 271 VAL A C 1
ATOM 2056 O O . VAL A 1 271 ? 14.491 -54.620 33.663 1.00 31.20 271 VAL A O 1
ATOM 2059 N N . MET A 1 272 ? 13.004 -53.073 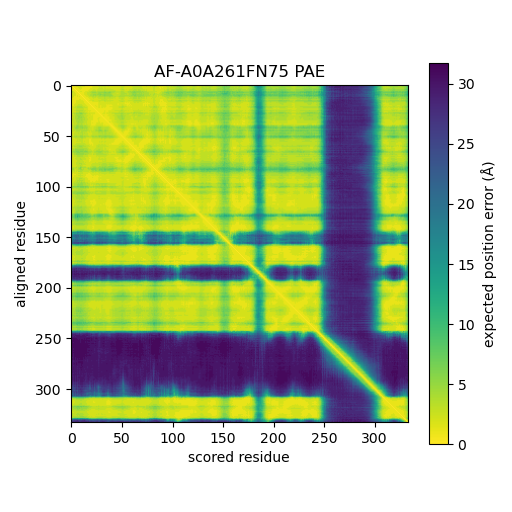32.985 1.00 29.14 272 MET A N 1
ATOM 2060 C CA . MET A 1 272 ? 12.225 -52.958 34.227 1.00 29.14 272 MET A CA 1
ATOM 2061 C C . MET A 1 272 ? 10.855 -52.334 33.925 1.00 29.14 272 MET A C 1
ATOM 2063 O O . MET A 1 272 ? 10.735 -51.173 33.542 1.00 29.14 272 MET A O 1
ATOM 2067 N N . THR A 1 273 ? 9.835 -53.168 34.085 1.00 31.11 273 THR A N 1
ATOM 2068 C CA . THR A 1 273 ? 8.397 -52.885 34.187 1.00 31.11 273 THR A CA 1
ATOM 2069 C C . THR A 1 273 ? 8.012 -52.415 35.591 1.00 31.11 273 THR A C 1
ATOM 2071 O O . THR A 1 273 ? 8.689 -52.817 36.532 1.00 31.11 273 THR A O 1
ATOM 2074 N N . MET A 1 274 ? 6.891 -51.689 35.720 1.00 29.58 274 MET A N 1
ATOM 2075 C CA . MET A 1 274 ? 5.887 -51.673 36.821 1.00 29.58 274 MET A CA 1
ATOM 2076 C C . MET A 1 274 ? 5.114 -50.340 36.756 1.00 29.58 274 MET A C 1
ATOM 2078 O O . MET A 1 274 ? 5.712 -49.327 36.412 1.00 29.58 274 MET A O 1
ATOM 2082 N N . ASP A 1 275 ? 3.843 -50.186 37.120 1.00 29.75 275 ASP A N 1
ATOM 2083 C CA . ASP A 1 275 ? 2.660 -51.044 37.289 1.00 29.75 275 ASP A CA 1
ATOM 2084 C C . ASP A 1 275 ? 1.465 -50.069 37.449 1.00 29.75 275 ASP A C 1
ATOM 2086 O O . ASP A 1 275 ? 1.659 -48.881 37.723 1.00 29.75 275 ASP A O 1
ATOM 2090 N N . ALA A 1 276 ? 0.248 -50.560 37.248 1.00 33.00 276 ALA A N 1
ATOM 2091 C CA . ALA A 1 276 ? -1.017 -49.842 37.337 1.00 33.00 276 ALA A CA 1
ATOM 2092 C C . ALA A 1 276 ? -1.676 -49.982 38.722 1.00 33.00 276 ALA A C 1
ATOM 2094 O O . ALA A 1 276 ? -1.567 -51.039 39.328 1.00 33.00 276 ALA A O 1
ATOM 2095 N N . SER A 1 277 ? -2.429 -48.959 39.150 1.00 31.30 277 SER A N 1
ATOM 2096 C CA . SER A 1 277 ? -3.696 -48.990 39.926 1.00 31.30 277 SER A CA 1
ATOM 2097 C C . SER A 1 277 ? -4.101 -47.511 40.189 1.00 31.30 277 SER A C 1
ATOM 2099 O O . SER A 1 277 ? -3.234 -46.644 40.158 1.00 31.30 277 SER A O 1
ATOM 2101 N N . ASP A 1 278 ? -5.340 -47.039 40.348 1.00 30.69 278 ASP A N 1
ATOM 2102 C CA . ASP A 1 278 ? -6.628 -47.627 40.704 1.00 30.69 278 ASP A CA 1
ATOM 2103 C C . ASP A 1 278 ? -7.808 -46.792 40.149 1.00 30.69 278 ASP A C 1
ATOM 2105 O O . ASP A 1 278 ? -7.704 -45.600 39.859 1.00 30.69 278 ASP A O 1
ATOM 2109 N N . VAL A 1 279 ? -8.941 -47.483 40.052 1.00 32.38 279 VAL A N 1
ATOM 2110 C CA . VAL A 1 279 ? -10.335 -47.072 39.796 1.00 32.38 279 VAL A CA 1
ATOM 2111 C C . VAL A 1 279 ? -10.915 -46.307 41.000 1.00 32.38 279 VAL A C 1
ATOM 2113 O O . VAL A 1 279 ? -10.560 -46.698 42.099 1.00 32.38 279 VAL A O 1
ATOM 2116 N N . VAL A 1 280 ? -11.827 -45.323 40.831 1.00 31.41 280 VAL A N 1
ATOM 2117 C CA . VAL A 1 280 ? -13.231 -45.333 41.353 1.00 31.41 280 VAL A CA 1
ATOM 2118 C C . VAL A 1 280 ? -14.103 -44.266 40.656 1.00 31.41 280 VAL A C 1
ATOM 2120 O O . VAL A 1 280 ? -13.717 -43.116 40.476 1.00 31.41 280 VAL A O 1
ATOM 2123 N N . ASP A 1 281 ? -15.288 -44.737 40.286 1.00 30.27 281 ASP A N 1
ATOM 2124 C CA . ASP A 1 281 ? -16.509 -44.134 39.750 1.00 30.27 281 ASP A CA 1
ATOM 2125 C C . ASP A 1 281 ? -17.325 -43.353 40.809 1.00 30.27 281 ASP A C 1
ATOM 2127 O O . ASP A 1 281 ? -17.334 -43.765 41.963 1.00 30.27 281 ASP A O 1
ATOM 2131 N N . THR A 1 282 ? -18.065 -42.306 40.420 1.00 32.16 282 THR A N 1
ATOM 2132 C CA . THR A 1 282 ? -19.414 -42.003 40.959 1.00 32.16 282 THR A CA 1
ATOM 2133 C C . THR A 1 282 ? -20.133 -40.962 40.093 1.00 32.16 282 THR A C 1
ATOM 2135 O O . THR A 1 282 ? -19.684 -39.821 39.967 1.00 32.16 282 THR A O 1
ATOM 2138 N N . ALA A 1 283 ? -21.292 -41.361 39.570 1.00 28.69 283 ALA A N 1
ATOM 2139 C CA . ALA A 1 283 ? -22.375 -40.520 39.062 1.00 28.69 283 ALA A CA 1
ATOM 2140 C C . ALA A 1 283 ? -23.093 -39.736 40.190 1.00 28.69 283 ALA A C 1
ATOM 2142 O O . ALA A 1 283 ? -23.065 -40.183 41.334 1.00 28.69 283 ALA A O 1
ATOM 2143 N N . ASP A 1 284 ? -23.768 -38.612 39.890 1.00 29.05 284 ASP A N 1
ATOM 2144 C CA . ASP A 1 284 ? -25.241 -38.571 39.731 1.00 29.05 284 ASP A CA 1
ATOM 2145 C C . ASP A 1 284 ? -25.825 -37.152 39.452 1.00 29.05 284 ASP A C 1
ATOM 2147 O O . ASP A 1 284 ? -25.349 -36.143 39.964 1.00 29.05 284 ASP A O 1
ATOM 2151 N N . ALA A 1 285 ? -26.869 -37.174 38.615 1.00 28.00 285 ALA A N 1
ATOM 2152 C CA . ALA A 1 285 ? -28.088 -36.368 38.417 1.00 28.00 285 ALA A CA 1
ATOM 2153 C C . ALA A 1 285 ? -28.240 -34.829 38.592 1.00 28.00 285 ALA A C 1
ATOM 2155 O O . ALA A 1 285 ? -28.067 -34.257 39.664 1.00 28.00 285 ALA A O 1
ATOM 2156 N N . SER A 1 286 ? -28.957 -34.296 37.577 1.00 28.67 286 SER A N 1
ATOM 2157 C CA . SER A 1 286 ? -30.025 -33.256 37.578 1.00 28.67 286 SER A CA 1
ATOM 2158 C C . SER A 1 286 ? -29.602 -31.790 37.795 1.00 28.67 286 SER A C 1
ATOM 2160 O O . SER A 1 286 ? -28.677 -31.516 38.537 1.00 28.67 286 SER A O 1
ATOM 2162 N N . ASP A 1 287 ? -30.175 -30.764 37.160 1.00 27.08 287 ASP A N 1
ATOM 2163 C CA . ASP A 1 287 ? -31.567 -30.517 36.775 1.00 27.08 287 ASP A CA 1
ATOM 2164 C C . ASP A 1 287 ? -31.645 -29.400 35.693 1.00 27.08 287 ASP A C 1
ATOM 2166 O O . ASP A 1 287 ? -30.706 -28.641 35.463 1.00 27.08 287 ASP A O 1
ATOM 2170 N N . THR A 1 288 ? -32.800 -29.371 35.041 1.00 31.20 288 THR A N 1
ATOM 2171 C CA . THR A 1 288 ? -33.374 -28.572 33.946 1.00 31.20 288 THR A CA 1
ATOM 2172 C C . THR A 1 288 ? -33.013 -27.081 33.750 1.00 31.20 288 THR A C 1
ATOM 2174 O O . THR 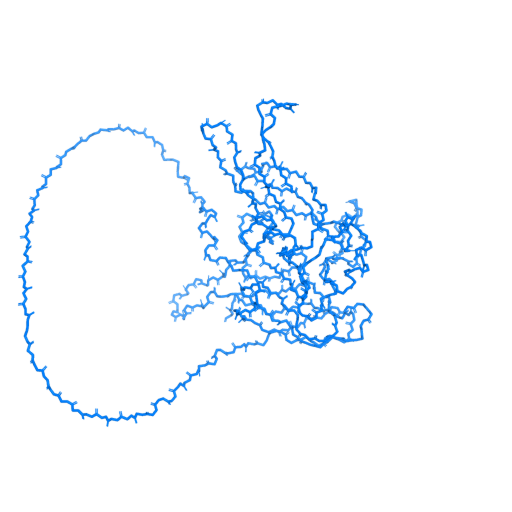A 1 288 ? -32.879 -26.296 34.684 1.00 31.20 288 THR A O 1
ATOM 2177 N N . SER A 1 289 ? -33.020 -26.629 32.484 1.00 29.77 289 SER A N 1
ATOM 2178 C CA . SER A 1 289 ? -33.983 -25.615 31.991 1.00 29.77 289 SER A CA 1
ATOM 2179 C C . SER A 1 289 ? -33.824 -25.312 30.492 1.00 29.77 289 SER A C 1
ATOM 2181 O O . SER A 1 289 ? -32.724 -25.136 29.971 1.00 29.77 289 SER A O 1
ATOM 2183 N N . ASP A 1 290 ? -34.970 -25.262 29.812 1.00 30.95 290 ASP A N 1
ATOM 2184 C CA . ASP A 1 290 ? -35.166 -24.908 28.408 1.00 30.95 290 ASP A CA 1
ATOM 2185 C C . ASP A 1 290 ? -34.642 -23.508 28.065 1.00 30.95 290 ASP A C 1
ATOM 2187 O O . ASP A 1 290 ? -35.083 -22.530 28.665 1.00 30.95 290 ASP A O 1
ATOM 2191 N N . THR A 1 291 ? -33.828 -23.381 27.010 1.00 28.62 291 THR A N 1
ATOM 2192 C CA . THR A 1 291 ? -33.785 -22.158 26.189 1.00 28.62 291 THR A CA 1
ATOM 2193 C C . THR A 1 291 ? -33.433 -22.472 24.728 1.00 28.62 291 THR A C 1
ATOM 2195 O O . THR A 1 291 ? -32.322 -22.862 24.403 1.00 28.62 291 THR A O 1
ATOM 2198 N N . VAL A 1 292 ? -34.441 -22.302 23.864 1.00 30.30 292 VAL A N 1
ATOM 2199 C CA . VAL A 1 292 ? -34.395 -21.835 22.463 1.00 30.30 292 VAL A CA 1
ATOM 2200 C C . VAL A 1 292 ? -33.089 -22.028 21.671 1.00 30.30 292 VAL A C 1
ATOM 2202 O O . VAL A 1 292 ? -32.173 -21.211 21.735 1.00 30.30 292 VAL A O 1
ATOM 2205 N N . ASP A 1 293 ? -33.104 -23.029 20.786 1.00 26.58 293 ASP A N 1
ATOM 2206 C CA . ASP A 1 293 ? -32.207 -23.143 19.633 1.00 26.58 293 ASP A CA 1
ATOM 2207 C C . ASP A 1 293 ? -32.364 -21.927 18.701 1.00 26.58 293 ASP A C 1
ATOM 2209 O O . ASP A 1 293 ? -33.245 -21.865 17.840 1.00 26.58 293 ASP A O 1
ATOM 2213 N N . ALA A 1 294 ? -31.468 -20.956 18.847 1.00 30.62 294 ALA A N 1
ATOM 2214 C CA . ALA A 1 294 ? -31.078 -20.070 17.764 1.00 30.62 294 ALA A CA 1
ATOM 2215 C C . ALA A 1 294 ? -29.687 -20.513 17.315 1.00 30.62 294 ALA A C 1
ATOM 2217 O O . ALA A 1 294 ? -28.677 -20.142 17.908 1.00 30.62 294 ALA A O 1
ATOM 2218 N N . ALA A 1 295 ? -29.639 -21.335 16.267 1.00 27.59 295 ALA A N 1
ATOM 2219 C CA . ALA A 1 295 ? -28.408 -21.696 15.584 1.00 27.59 295 ALA A CA 1
ATOM 2220 C C . ALA A 1 295 ? -27.804 -20.446 14.917 1.00 27.59 295 ALA A C 1
ATOM 2222 O O . ALA A 1 295 ? -27.975 -20.199 13.725 1.00 27.59 295 ALA A O 1
ATOM 2223 N N . THR A 1 296 ? -27.097 -19.626 15.691 1.00 29.77 296 THR A N 1
ATOM 2224 C CA . THR A 1 296 ? -26.122 -18.682 15.154 1.00 29.77 296 THR A CA 1
ATOM 2225 C C . THR A 1 296 ? -24.919 -19.498 14.719 1.00 29.77 296 THR A C 1
ATOM 2227 O O . THR A 1 296 ? -24.097 -19.895 15.544 1.00 29.77 296 THR A O 1
ATOM 2230 N N . ALA A 1 297 ? -24.818 -19.765 13.418 1.00 29.28 297 ALA A N 1
ATOM 2231 C CA . ALA A 1 297 ? -23.550 -20.133 12.815 1.00 29.28 297 ALA A CA 1
ATOM 2232 C C . ALA A 1 297 ? -22.562 -19.001 13.129 1.00 29.28 297 ALA A C 1
ATOM 2234 O O . ALA A 1 297 ? -22.654 -17.909 12.567 1.00 29.28 297 ALA A O 1
ATOM 2235 N N . ALA A 1 298 ? -21.682 -19.234 14.102 1.00 28.31 298 ALA A N 1
ATOM 2236 C CA . ALA A 1 298 ? -20.615 -18.315 14.436 1.00 28.31 298 ALA A CA 1
ATOM 2237 C C . ALA A 1 298 ? -19.765 -18.119 13.178 1.00 28.31 298 ALA A C 1
ATOM 2239 O O . ALA A 1 298 ? -19.182 -19.071 12.655 1.00 28.31 298 ALA A O 1
ATOM 2240 N N . ALA A 1 299 ? -19.730 -16.887 12.667 1.00 33.12 299 ALA A N 1
ATOM 2241 C CA . ALA A 1 299 ? -18.742 -16.509 11.675 1.00 33.12 299 ALA A CA 1
ATOM 2242 C C . ALA A 1 299 ? -17.353 -16.819 12.264 1.00 33.12 299 ALA A C 1
ATOM 2244 O O . ALA A 1 299 ? -17.120 -16.510 13.438 1.00 33.12 299 ALA A O 1
ATOM 2245 N N . PRO A 1 300 ? -16.445 -17.458 11.509 1.00 31.80 300 PRO A N 1
ATOM 2246 C CA . PRO A 1 300 ? -15.131 -17.799 12.028 1.00 31.80 300 PRO A CA 1
ATOM 2247 C C . PRO A 1 300 ? -14.433 -16.531 12.526 1.00 31.80 300 PRO A C 1
ATOM 2249 O O . PRO A 1 300 ? -14.411 -15.508 11.838 1.00 31.80 300 PRO A O 1
ATOM 2252 N N . ASN A 1 301 ? -13.891 -16.607 13.743 1.00 34.69 301 ASN A N 1
ATOM 2253 C CA . ASN A 1 301 ? -13.154 -15.524 14.383 1.00 34.69 301 ASN A CA 1
ATOM 2254 C C . ASN A 1 301 ? -12.093 -14.985 13.411 1.00 34.69 301 ASN A C 1
ATOM 2256 O O . ASN A 1 301 ? -11.249 -15.739 12.923 1.00 34.69 301 ASN A O 1
ATOM 2260 N N . ALA A 1 302 ? -12.111 -13.677 13.142 1.00 40.62 302 ALA A N 1
ATOM 2261 C CA . ALA A 1 302 ? -11.190 -13.034 12.201 1.00 40.62 302 ALA A CA 1
ATOM 2262 C C . ALA A 1 302 ? -9.704 -13.297 12.535 1.00 40.62 302 ALA A C 1
ATOM 2264 O O . ALA A 1 302 ? -8.858 -13.261 11.639 1.00 40.62 302 ALA A O 1
ATOM 2265 N N . SER A 1 303 ? -9.388 -13.620 13.797 1.00 38.41 303 SER A N 1
ATOM 2266 C CA . SER A 1 303 ? -8.046 -13.999 14.253 1.00 38.41 303 SER A CA 1
ATOM 2267 C C . SER A 1 303 ? -7.540 -15.315 13.651 1.00 38.41 303 SER A C 1
ATOM 2269 O O . SER A 1 303 ? -6.358 -15.409 13.338 1.00 38.41 303 SER A O 1
ATOM 2271 N N . ASP A 1 304 ? -8.411 -16.303 13.431 1.00 35.44 304 ASP A N 1
ATOM 2272 C CA . ASP A 1 304 ? -8.009 -17.649 12.989 1.00 35.44 304 ASP A CA 1
ATOM 2273 C C . ASP A 1 304 ? -7.725 -17.692 11.472 1.00 35.44 304 ASP A C 1
ATOM 2275 O O . ASP A 1 304 ? -6.853 -18.409 10.982 1.00 35.44 304 ASP A O 1
ATOM 2279 N N . SER A 1 305 ? -8.388 -16.814 10.709 1.00 42.59 305 SER A N 1
ATOM 2280 C CA . SER A 1 305 ? -8.195 -16.677 9.256 1.00 42.59 305 SER A CA 1
ATOM 2281 C C . SER A 1 305 ? -6.843 -16.066 8.850 1.00 42.59 305 SER A C 1
ATOM 2283 O O . SER A 1 305 ? -6.386 -16.273 7.722 1.00 42.59 305 SER A O 1
ATOM 2285 N N . LYS A 1 306 ? -6.170 -15.337 9.756 1.00 45.44 306 LYS A N 1
ATOM 2286 C CA . LYS A 1 306 ? -4.869 -14.702 9.478 1.00 45.44 306 LYS A CA 1
ATOM 2287 C C . LYS A 1 306 ? -3.732 -15.718 9.366 1.00 45.44 306 LYS A C 1
ATOM 2289 O O . LYS A 1 306 ? -2.799 -15.480 8.608 1.00 45.44 306 LYS A O 1
ATOM 2294 N N . HIS A 1 307 ? -3.828 -16.876 10.025 1.00 48.53 307 HIS A N 1
ATOM 2295 C CA . HIS A 1 307 ? -2.760 -17.885 10.029 1.00 48.53 307 HIS A CA 1
ATOM 2296 C C . HIS A 1 307 ? -2.540 -18.598 8.683 1.00 48.53 307 HIS A C 1
ATOM 2298 O O . HIS A 1 307 ? -1.529 -19.275 8.511 1.00 48.53 307 HIS A O 1
ATOM 2304 N N . ARG A 1 308 ? -3.437 -18.416 7.704 1.00 68.44 308 ARG A N 1
ATOM 2305 C CA . ARG A 1 308 ? -3.259 -18.886 6.316 1.00 68.44 308 ARG A CA 1
ATOM 2306 C C . ARG A 1 308 ? -3.085 -17.759 5.299 1.00 68.44 308 ARG A C 1
ATOM 2308 O O . ARG A 1 308 ? -2.926 -18.042 4.115 1.00 68.44 308 ARG A O 1
ATOM 2315 N N . ALA A 1 309 ? -3.158 -16.501 5.723 1.00 87.56 309 ALA A N 1
ATOM 2316 C CA . ALA A 1 309 ? -3.120 -15.364 4.820 1.00 87.56 309 ALA A CA 1
ATOM 2317 C C . ALA A 1 309 ? -1.666 -14.975 4.518 1.00 87.56 309 ALA A C 1
ATOM 2319 O O . ALA A 1 309 ? -0.865 -14.755 5.423 1.00 87.56 309 ALA A O 1
ATOM 2320 N N . VAL A 1 310 ? -1.319 -14.889 3.238 1.00 92.25 310 VAL A N 1
ATOM 2321 C CA . VAL A 1 310 ? 0.057 -14.704 2.777 1.00 92.25 310 VAL A CA 1
ATOM 2322 C C . VAL A 1 310 ? 0.213 -13.294 2.198 1.00 92.25 310 VAL A C 1
ATOM 2324 O O . VAL A 1 310 ? -0.589 -12.891 1.348 1.00 92.25 310 VAL A O 1
ATOM 2327 N N . PRO A 1 311 ? 1.198 -12.505 2.655 1.00 96.12 311 PRO A N 1
ATOM 2328 C CA . PRO A 1 311 ? 1.516 -11.224 2.045 1.00 96.12 311 PRO A CA 1
ATOM 2329 C C . PRO A 1 311 ? 2.370 -11.426 0.786 1.00 96.12 311 PRO A C 1
ATOM 2331 O O . PRO A 1 311 ? 3.055 -12.435 0.645 1.00 96.12 311 PRO A O 1
ATOM 2334 N N . LEU A 1 312 ? 2.357 -10.455 -0.125 1.00 97.69 312 LEU A N 1
ATOM 2335 C CA . LEU A 1 312 ? 3.192 -10.460 -1.327 1.00 97.69 312 LEU A CA 1
ATOM 2336 C C . LEU A 1 312 ? 3.991 -9.166 -1.427 1.00 97.69 312 LEU A C 1
ATOM 2338 O O . LEU A 1 312 ? 3.420 -8.081 -1.339 1.00 97.69 312 LEU A O 1
ATOM 2342 N N . TYR A 1 313 ? 5.292 -9.272 -1.675 1.00 98.62 313 TYR A N 1
ATOM 2343 C CA . TYR A 1 313 ? 6.192 -8.136 -1.850 1.00 98.62 313 TYR A CA 1
ATOM 2344 C C . TYR A 1 313 ? 6.843 -8.188 -3.227 1.00 98.62 313 TYR A C 1
ATOM 2346 O O . TYR A 1 313 ? 7.590 -9.107 -3.539 1.00 98.62 313 TYR A O 1
ATOM 2354 N N . PHE A 1 314 ? 6.561 -7.185 -4.054 1.00 98.75 314 PHE A N 1
ATOM 2355 C CA . PHE A 1 314 ? 7.087 -7.041 -5.407 1.00 98.75 314 PHE A CA 1
ATOM 2356 C C . PHE A 1 314 ? 8.289 -6.104 -5.370 1.00 98.75 314 PHE A C 1
ATOM 2358 O O . PHE A 1 314 ? 8.128 -4.885 -5.266 1.00 98.75 314 PHE A O 1
ATOM 2365 N N . ARG A 1 315 ? 9.496 -6.663 -5.464 1.00 98.81 315 ARG A N 1
ATOM 2366 C CA . ARG A 1 315 ? 10.751 -5.911 -5.516 1.00 98.81 315 ARG A CA 1
ATOM 2367 C C . ARG A 1 315 ? 11.239 -5.796 -6.951 1.00 98.81 315 ARG A C 1
ATOM 2369 O O . ARG A 1 315 ? 11.526 -6.807 -7.588 1.00 98.81 315 ARG A O 1
ATOM 2376 N N . TYR A 1 316 ? 11.370 -4.575 -7.461 1.00 98.75 316 TYR A N 1
ATOM 2377 C CA . TYR A 1 316 ? 12.002 -4.368 -8.764 1.00 98.75 316 TYR A CA 1
ATOM 2378 C C . TYR A 1 316 ? 13.523 -4.475 -8.627 1.00 98.75 316 TYR A C 1
ATOM 2380 O O . TYR A 1 316 ? 14.114 -3.779 -7.802 1.00 98.75 316 TYR A O 1
ATOM 2388 N N . VAL A 1 317 ? 14.157 -5.325 -9.433 1.00 98.50 317 VAL A N 1
ATOM 2389 C CA . VAL A 1 317 ? 15.615 -5.496 -9.489 1.00 98.50 317 VAL A CA 1
ATOM 2390 C C . VAL A 1 317 ? 16.059 -5.305 -10.932 1.00 98.50 317 VAL A C 1
ATOM 2392 O O . VAL A 1 317 ? 15.668 -6.083 -11.803 1.00 98.50 317 VAL A O 1
ATOM 2395 N N . GLY A 1 318 ? 16.851 -4.268 -11.207 1.00 97.94 318 GLY A N 1
ATOM 2396 C CA . GLY A 1 318 ? 17.273 -3.962 -12.575 1.00 97.94 318 GLY A CA 1
ATOM 2397 C C . GLY A 1 318 ? 17.678 -2.515 -12.824 1.00 97.94 318 GLY A C 1
ATOM 2398 O O . GLY A 1 318 ? 17.962 -1.748 -11.913 1.00 97.94 318 GLY A O 1
ATOM 2399 N N . THR A 1 319 ? 17.705 -2.126 -14.094 1.00 98.31 319 THR A N 1
ATOM 2400 C CA . THR A 1 319 ? 18.079 -0.785 -14.556 1.00 98.31 319 THR A CA 1
ATOM 2401 C C . THR A 1 319 ? 16.871 0.002 -15.060 1.00 98.31 319 THR A C 1
ATOM 2403 O O . THR A 1 319 ? 15.827 -0.554 -15.403 1.00 98.31 319 THR A O 1
ATOM 2406 N N . GLY A 1 320 ? 17.001 1.328 -15.118 1.00 98.06 320 GLY A N 1
ATOM 2407 C CA . GLY A 1 320 ? 15.907 2.207 -15.528 1.00 98.06 320 GLY A CA 1
ATOM 2408 C C . GLY A 1 320 ? 14.822 2.336 -14.458 1.00 98.06 320 GLY A C 1
ATOM 2409 O O . GLY A 1 320 ? 15.085 2.205 -13.261 1.00 98.06 320 GLY A O 1
ATOM 2410 N N . SER A 1 321 ? 13.606 2.653 -14.892 1.00 98.56 321 SER A N 1
ATOM 2411 C CA . SER A 1 321 ? 12.467 2.820 -13.997 1.00 98.56 321 SER A CA 1
ATOM 2412 C C . SER A 1 321 ? 11.168 2.402 -14.672 1.00 98.56 321 SER A C 1
ATOM 2414 O O . SER A 1 321 ? 10.973 2.666 -15.861 1.00 98.56 321 SER A O 1
ATOM 2416 N N . ILE A 1 322 ? 10.291 1.764 -13.900 1.00 98.81 322 ILE A N 1
ATOM 2417 C CA . ILE A 1 322 ? 8.994 1.269 -14.358 1.00 98.81 322 ILE A CA 1
ATOM 2418 C C . ILE A 1 322 ? 7.844 1.923 -13.591 1.00 98.81 322 ILE A C 1
ATOM 2420 O O . ILE A 1 322 ? 7.992 2.315 -12.431 1.00 98.81 322 ILE A O 1
ATOM 2424 N N . ASP A 1 323 ? 6.689 1.992 -14.243 1.00 98.75 323 ASP A N 1
ATOM 2425 C CA . ASP A 1 323 ? 5.401 2.141 -13.570 1.00 98.75 323 ASP A CA 1
ATOM 2426 C C . ASP A 1 323 ? 4.726 0.761 -13.497 1.00 98.75 323 ASP A C 1
ATOM 2428 O O . ASP A 1 323 ? 4.836 -0.030 -14.437 1.00 98.75 323 ASP A O 1
ATOM 2432 N N . PHE A 1 324 ? 4.017 0.484 -12.404 1.00 98.81 324 PHE A N 1
ATOM 2433 C CA . PHE A 1 324 ? 3.369 -0.794 -12.109 1.00 98.81 324 PHE A CA 1
ATOM 2434 C C . PHE A 1 324 ? 1.864 -0.600 -11.912 1.00 98.81 324 PHE A C 1
ATOM 2436 O O . PHE A 1 324 ? 1.455 0.123 -11.000 1.00 98.81 324 PHE A O 1
ATOM 2443 N N . LEU A 1 325 ? 1.056 -1.218 -12.779 1.00 98.50 325 LEU A N 1
ATOM 2444 C CA . LEU A 1 325 ? -0.397 -1.026 -12.828 1.00 98.50 325 LEU A CA 1
ATOM 2445 C C . LEU A 1 325 ? -1.167 -2.080 -12.040 1.00 98.50 325 LEU A C 1
ATOM 2447 O O . LEU A 1 325 ? -2.024 -1.731 -11.236 1.00 98.50 325 LEU A O 1
ATOM 2451 N N . ASP A 1 326 ? -0.890 -3.357 -12.282 1.00 98.56 326 ASP A N 1
ATOM 2452 C CA . ASP A 1 326 ? -1.648 -4.476 -11.723 1.00 98.56 32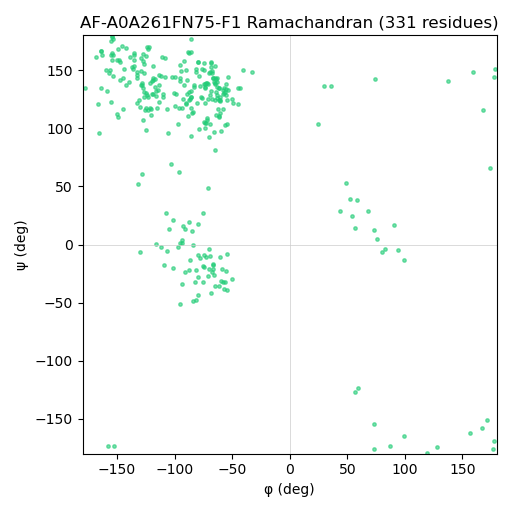6 ASP A CA 1
ATOM 2453 C C . ASP A 1 326 ? -0.888 -5.796 -11.854 1.00 98.56 326 ASP A C 1
ATOM 2455 O O . ASP A 1 326 ? 0.085 -5.896 -12.605 1.00 98.56 326 ASP A O 1
ATOM 2459 N N . PHE A 1 327 ? -1.355 -6.810 -11.133 1.00 98.25 327 PHE A N 1
ATOM 2460 C CA . PHE A 1 327 ? -0.881 -8.186 -11.224 1.00 98.25 327 PHE A CA 1
ATOM 2461 C C . PHE A 1 327 ? -2.048 -9.173 -11.176 1.00 98.25 327 PHE A C 1
ATOM 2463 O O . PHE A 1 327 ? -3.149 -8.835 -10.741 1.00 98.25 327 PHE A O 1
ATOM 2470 N N . THR A 1 328 ? -1.807 -10.404 -11.625 1.00 96.75 328 THR A N 1
ATOM 2471 C CA . THR A 1 328 ? -2.802 -11.486 -11.594 1.00 96.75 328 THR A CA 1
ATOM 2472 C C . THR A 1 328 ? -2.304 -12.652 -10.756 1.00 96.75 328 THR A C 1
ATOM 2474 O O . THR A 1 328 ? -1.196 -13.152 -10.970 1.00 96.75 328 THR A O 1
ATOM 2477 N N . LEU A 1 329 ? -3.144 -13.096 -9.826 1.00 93.38 329 LEU A N 1
ATOM 2478 C CA . LEU A 1 329 ? -3.000 -14.343 -9.089 1.00 93.38 329 LEU A CA 1
ATOM 2479 C C . LEU A 1 329 ? -3.819 -15.439 -9.769 1.00 93.38 329 LEU A C 1
ATOM 2481 O O . LEU A 1 329 ? -4.901 -15.163 -10.282 1.00 93.38 329 LEU A O 1
ATOM 2485 N N . SER A 1 330 ? -3.304 -16.666 -9.767 1.00 85.69 330 SER A N 1
ATOM 2486 C CA . SER A 1 330 ? -4.048 -17.851 -10.197 1.00 85.69 330 SER A CA 1
ATOM 2487 C C . SER A 1 330 ? -3.983 -18.934 -9.127 1.00 85.69 330 SER A C 1
ATOM 2489 O O . SER A 1 330 ? -2.912 -19.207 -8.573 1.00 85.69 330 SER A O 1
ATOM 2491 N N . ALA A 1 331 ? -5.121 -19.576 -8.878 1.00 67.06 331 ALA A N 1
ATOM 2492 C CA . ALA A 1 331 ? -5.161 -20.887 -8.249 1.00 67.06 331 ALA A CA 1
ATOM 2493 C C . ALA A 1 331 ? -4.651 -21.900 -9.284 1.00 67.06 331 ALA A C 1
ATOM 2495 O O . ALA A 1 331 ? -5.330 -22.116 -10.278 1.00 67.06 331 ALA A O 1
ATOM 2496 N N . GLY A 1 332 ? -3.447 -22.456 -9.099 1.00 57.53 332 GLY A N 1
ATOM 2497 C CA . GLY A 1 332 ? -2.771 -23.276 -10.119 1.00 57.53 332 GLY A CA 1
ATOM 2498 C C . GLY A 1 332 ? -3.691 -24.280 -10.835 1.00 57.53 332 GLY A C 1
ATOM 2499 O O . GLY A 1 332 ? -4.489 -24.957 -10.179 1.00 57.53 332 GLY A O 1
ATOM 2500 N N . ASP A 1 333 ? -3.574 -24.334 -12.166 1.00 47.00 333 ASP A N 1
ATOM 2501 C CA . ASP A 1 333 ? -4.276 -25.289 -13.038 1.00 47.00 333 ASP A CA 1
ATOM 2502 C C . ASP A 1 333 ? -3.827 -26.736 -12.775 1.00 47.00 333 ASP A C 1
ATOM 2504 O O . ASP A 1 333 ? -2.602 -26.963 -12.640 1.00 47.00 333 ASP A O 1
#

pLDDT: mean 80.17, std 25.48, range [26.58, 98.88]

Organism: NCBI:txid1630166

Solvent-accessible surface area (backbone atoms only — not comparable to full-atom values): 19525 Å² total; per-residue (Å²): 77,67,46,62,47,54,100,46,100,87,49,80,69,40,82,61,47,47,45,40,34,70,16,35,49,75,42,91,87,6,85,38,69,80,46,17,47,12,54,33,57,81,65,59,69,55,71,47,72,59,88,94,45,41,31,42,38,35,40,47,64,18,72,56,29,75,88,35,72,44,83,46,40,36,66,42,55,71,47,75,39,78,89,80,71,42,83,44,53,48,64,32,72,63,48,41,31,38,88,64,86,49,60,36,69,24,49,50,78,46,55,41,65,41,46,35,28,37,30,27,66,86,40,26,53,59,31,58,71,85,60,27,56,68,79,47,60,77,38,53,38,40,44,59,82,52,76,85,59,54,84,90,74,46,90,60,86,54,54,47,22,33,36,38,37,26,50,50,13,34,43,23,36,36,32,24,32,41,48,62,73,79,77,57,95,73,84,57,75,82,64,79,50,53,74,37,68,51,34,36,33,35,19,18,20,91,95,47,72,41,23,45,38,26,36,44,30,8,63,39,93,88,49,84,51,60,79,43,46,28,66,40,71,40,64,41,75,56,81,40,81,38,53,42,60,85,78,73,84,78,77,81,76,80,83,76,79,85,81,92,81,87,87,82,90,84,89,82,90,84,89,83,88,89,86,89,86,84,89,88,88,83,87,85,84,88,82,91,81,93,78,83,93,72,87,71,80,74,72,78,59,73,74,68,62,52,82,64,36,45,38,43,25,41,30,34,46,50,47,57,27,30,24,39,38,31,38,30,32,36,54,80,130

Sequence (333 aa):
MCYAVSDRPTEGFRYGGTLVSIGDVGLNGHPDETHAANYTGNTHGGMLRIGDAFYAFYHRQTNRSSYARQACAEQLDASFDTTAGEWRFAQSEVTSCGLNGGPLRGDGRYEARIACNLWSRTGAGRYDGDRPAKRLAAHPYFTQDGHDGRAEAGPMPACQYIANMRDGAVAGFKYFSPVVGEASDTGTVPRDGGLRVTCVTVRVHRGFARADGRFMISTDPDGVHCIAEIPLHPTNNDWRVFRSVVMSPSIEQSEAAGDMGQLDRGTMDGVMTMDASDVVDTADASDTSDTVDAATAAAPNASDSKHRAVPLYFRYVGTGSIDFLDFTLSAGD

InterPro domains:
  IPR023296 Glycosyl hydrolase, five-bladed beta-propeller domain superfamily [G3DSA:2.115.10.20] (1-100)

Mean predicted aligned error: 12.2 Å

Secondary structure (DSSP, 8-state):
-EEEE-SSSSS--EEEEESB-TT-TTSTT-SSGGG-SS-B----EEEEEETTEEEEEEEEEETTEEEEEEEEEEEE-EEEETTTTEEEEPPBPP-S-TTSSSPEESSEEEEGGG-SEEEBTTB--BSSSS-HHHHTTTS-EEEESSPPPPGGG-S--PPEEEEEE-TT-EEEEEEEE--PPP--TTT--------EEEEEEEEEPTT-S--EEEEEEESSTTSSSEEEEEEE---SSS-EEEE-B----------------------------------------------------PPPPHHHHGGG-EEEEEEEEEES-EEEEEEEEE---

Radius of gyration: 27.28 Å; Cα contacts (8 Å, |Δi|>4): 706; chains: 1; bounding box: 68×78×66 Å